Protein AF-A0A8H4IUJ4-F1 (afdb_monomer_lite)

Foldseek 3Di:
DACVVPDGPVVVVVVVVVVVVVVVVVVCVVVPDPALVVPPPPDDPVRSVVVVVVVVVVCVVQDPDPDDDDPDDPVVLLVVLVPDPLLVLLLLLLLLPLQLVLLCVQCQQVLQVLVVDDSVVSVVVVCVVVVVVVVVVVVVVVVCVVPPDSVVVSLVLLLQLFFHPSSNVSSSVVSVVSSVVSSVNSNPQQDNVPPPPSCRNVVVSVVSNVSSVVSVVVSVVVLVVLQVVLVVDDPVRLCVVDPPVRQVVCGSVRSPHRRDD

Secondary structure (DSSP, 8-state):
-TTGGG--HHHHHHHHHHHHHHHHHHHHHHH--S-GGG-TTTS-HHHHHHHHHHHHHHHHHH-SS--S--S---HHHHHHHHT-HHHHHHHHHHHHHHHHHHHHHHHHHHHHHHTT--HHHHHHHTHHHHHHHHHHHHHHHHHHHSS--HHHHHHHHHHHHS-SHHHHHHHHHHHHHHHHHHHHHHHTSS-GGGTTT-HHHHHHHHHHHHHHHHHHHHHHHHHHHHHHHHTTS-HHHHHHHS-HHHHHHHGGGSTT-----

InterPro domains:
  IPR036259 MFS transporter superfamily [G3DSA:1.20.1250.20] (3-229)
  IPR036259 MFS transporter superfamily [SSF103473] (7-235)

pLDDT: mean 74.59, std 12.08, range [35.5, 94.5]

Radius of gyration: 24.97 Å; chains: 1; bounding box: 58×44×62 Å

Organism: NCBI:txid55169

Structure (mmCIF, N/CA/C/O backbone):
data_AF-A0A8H4IUJ4-F1
#
_entry.id   AF-A0A8H4IUJ4-F1
#
loop_
_atom_site.group_PDB
_atom_site.id
_atom_site.type_symbol
_atom_site.label_atom_id
_atom_site.label_alt_id
_atom_site.label_comp_id
_atom_site.label_asym_id
_atom_site.label_entity_id
_atom_site.label_seq_id
_atom_site.pdbx_PDB_ins_code
_atom_site.Cartn_x
_atom_site.Cartn_y
_atom_site.Cartn_z
_atom_site.occupancy
_atom_site.B_iso_or_equiv
_atom_site.auth_seq_id
_atom_site.auth_comp_id
_atom_site.auth_asym_id
_atom_site.auth_atom_id
_atom_site.pdbx_PDB_model_num
ATOM 1 N N . MET A 1 1 ? -29.865 -18.228 17.160 1.00 59.12 1 MET A N 1
ATOM 2 C CA . MET A 1 1 ? -30.118 -19.683 17.074 1.00 59.12 1 MET A CA 1
ATOM 3 C C . MET A 1 1 ? -29.551 -20.366 18.315 1.00 59.12 1 MET A C 1
ATOM 5 O O . MET A 1 1 ? -28.787 -21.312 18.199 1.00 59.12 1 MET A O 1
ATOM 9 N N . ASP A 1 2 ? -29.873 -19.855 19.504 1.00 52.25 2 ASP A N 1
ATOM 10 C CA . ASP A 1 2 ? -29.294 -20.387 20.740 1.00 52.25 2 ASP A CA 1
ATOM 11 C C . ASP A 1 2 ? -30.112 -21.598 21.209 1.00 52.25 2 ASP A C 1
ATOM 13 O O . ASP A 1 2 ? -31.342 -21.528 21.227 1.00 52.25 2 ASP A O 1
ATOM 17 N N . GLY A 1 3 ? -29.455 -22.730 21.477 1.00 72.88 3 GLY A N 1
ATOM 18 C CA . GLY A 1 3 ? -30.105 -23.988 21.872 1.00 72.88 3 GLY A CA 1
ATOM 19 C C . GLY A 1 3 ? -30.653 -24.850 20.723 1.00 72.88 3 GLY A C 1
ATOM 20 O O . GLY A 1 3 ? -31.090 -25.978 20.956 1.00 72.88 3 GLY A O 1
ATOM 21 N N . ILE A 1 4 ? -30.593 -24.386 19.471 1.00 74.25 4 ILE A N 1
ATOM 22 C CA . ILE A 1 4 ? -30.977 -25.203 18.309 1.00 74.25 4 ILE A CA 1
ATOM 23 C C . ILE A 1 4 ? -29.891 -26.266 18.078 1.00 74.25 4 ILE A C 1
ATOM 25 O O . ILE A 1 4 ? -28.720 -25.937 17.897 1.00 74.25 4 ILE A O 1
ATOM 29 N N . GLY A 1 5 ? -30.272 -27.548 18.106 1.00 75.38 5 GLY A N 1
ATOM 30 C CA . GLY A 1 5 ? -29.346 -28.675 17.922 1.00 75.38 5 GLY A CA 1
ATOM 31 C C . GLY A 1 5 ? -28.385 -28.924 19.093 1.00 75.38 5 GLY A C 1
ATOM 32 O O . GLY A 1 5 ? -27.371 -29.589 18.904 1.00 75.38 5 GLY A O 1
ATOM 33 N N . GLY A 1 6 ? -28.667 -28.377 20.284 1.00 83.44 6 GLY A N 1
ATOM 34 C CA . GLY A 1 6 ? -27.794 -28.507 21.460 1.00 83.44 6 GLY A CA 1
ATOM 35 C C . GLY A 1 6 ? -26.502 -27.684 21.378 1.00 83.44 6 GLY A C 1
ATOM 36 O O . GLY A 1 6 ? -25.577 -27.911 22.153 1.00 83.44 6 GLY A O 1
ATOM 37 N N . LEU A 1 7 ? -26.426 -26.743 20.432 1.00 81.62 7 LEU A N 1
ATOM 38 C CA . LEU A 1 7 ? -25.278 -25.866 20.233 1.00 81.62 7 LEU A CA 1
ATOM 39 C C . LEU A 1 7 ? -25.599 -24.441 20.688 1.00 81.62 7 LEU A C 1
ATOM 41 O O . LEU A 1 7 ? -26.702 -23.933 20.479 1.00 81.62 7 LEU A O 1
ATOM 45 N N . GLU A 1 8 ? -24.597 -23.795 21.275 1.00 84.12 8 GLU A N 1
ATOM 46 C CA . GLU A 1 8 ? -24.657 -22.382 21.641 1.00 84.12 8 GLU A CA 1
ATOM 47 C C . GLU A 1 8 ? -24.671 -21.491 20.390 1.00 84.12 8 GLU A C 1
ATOM 49 O O . GLU A 1 8 ? -24.033 -21.789 19.372 1.00 84.12 8 GLU A O 1
ATOM 54 N N . GLY A 1 9 ? -25.380 -20.365 20.466 1.00 78.31 9 GLY A N 1
ATOM 55 C CA . GLY A 1 9 ? -25.646 -19.475 19.335 1.00 78.31 9 GLY A CA 1
ATOM 56 C C . GLY A 1 9 ? -24.400 -18.937 18.622 1.00 78.31 9 GLY A C 1
ATOM 57 O O . GLY A 1 9 ? -24.461 -18.695 17.418 1.00 78.31 9 GLY A O 1
ATOM 58 N N . TRP A 1 10 ? -23.260 -18.806 19.311 1.00 80.88 10 TRP A N 1
ATOM 59 C CA . TRP A 1 10 ? -21.999 -18.362 18.700 1.00 80.88 10 TRP A CA 1
ATOM 60 C C . TRP A 1 10 ? -21.402 -19.400 17.739 1.00 80.88 10 TRP A C 1
ATOM 62 O O . TRP A 1 10 ? -20.775 -19.030 16.748 1.00 80.88 10 TRP A O 1
ATOM 72 N N . ARG A 1 11 ? -21.631 -20.700 17.975 1.00 83.88 11 ARG A N 1
ATOM 73 C CA . ARG A 1 11 ? -21.133 -21.779 17.102 1.00 83.88 11 ARG A CA 1
ATOM 74 C C . ARG A 1 11 ? -21.845 -21.778 15.756 1.00 83.88 11 ARG A C 1
ATOM 76 O O . ARG A 1 11 ? -21.225 -22.032 14.728 1.00 83.88 11 ARG A O 1
ATOM 83 N N . TRP A 1 12 ? -23.135 -21.450 15.761 1.00 83.94 12 TRP A N 1
ATOM 84 C CA . TRP A 1 12 ? -23.944 -21.357 14.548 1.00 83.94 12 TRP A CA 1
ATOM 85 C C . TRP A 1 12 ? -23.457 -20.274 13.582 1.00 83.94 12 TRP A C 1
ATOM 87 O O . TRP A 1 12 ? -23.569 -20.471 12.376 1.00 83.94 12 TRP A O 1
ATOM 97 N N . ILE A 1 13 ? -22.868 -19.183 14.086 1.00 84.12 13 ILE A N 1
ATOM 98 C CA . ILE A 1 13 ? -22.279 -18.127 13.247 1.00 84.12 13 ILE A CA 1
ATOM 99 C C . ILE A 1 13 ? -21.162 -18.722 12.378 1.00 84.12 13 ILE A C 1
ATOM 101 O O . ILE A 1 13 ? -21.228 -18.641 11.154 1.00 84.12 13 ILE A O 1
ATOM 105 N N . PHE A 1 14 ? -20.211 -19.426 12.999 1.00 85.69 14 PHE A N 1
ATOM 106 C CA . PHE A 1 14 ? -19.101 -20.067 12.289 1.00 85.69 14 PHE 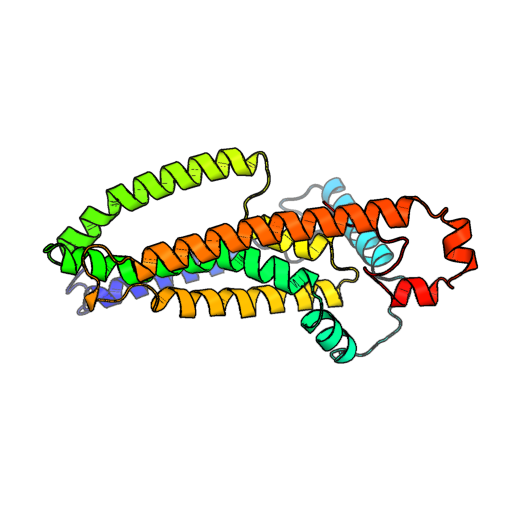A CA 1
ATOM 107 C C . PHE A 1 14 ? -19.549 -21.200 11.361 1.00 85.69 14 PHE A C 1
ATOM 109 O O . PHE A 1 14 ? -18.998 -21.359 10.274 1.00 85.69 14 PHE A O 1
ATOM 116 N N . ILE A 1 15 ? -20.545 -21.995 11.768 1.00 88.25 15 ILE A N 1
ATOM 117 C CA . ILE A 1 15 ? -21.055 -23.105 10.950 1.00 88.25 15 ILE A CA 1
ATOM 118 C C . ILE A 1 15 ? -21.714 -22.577 9.674 1.00 88.25 15 ILE A C 1
ATOM 120 O O . ILE A 1 15 ? -21.425 -23.075 8.588 1.00 88.25 15 ILE A O 1
ATOM 124 N N . ILE A 1 16 ? -22.580 -21.568 9.784 1.00 88.81 16 ILE A N 1
ATOM 125 C CA . ILE A 1 16 ? -23.284 -21.004 8.627 1.00 88.81 16 ILE A CA 1
ATOM 126 C C . ILE A 1 16 ? -22.290 -20.331 7.678 1.00 88.81 16 ILE A C 1
ATOM 128 O O . ILE A 1 16 ? -22.326 -20.589 6.475 1.00 88.81 16 ILE A O 1
ATOM 132 N N . GLU A 1 17 ? -21.370 -19.525 8.208 1.00 87.75 17 GLU A N 1
ATOM 133 C CA . GLU A 1 17 ? -20.326 -18.870 7.416 1.00 87.75 17 GLU A CA 1
ATOM 134 C C . GLU A 1 17 ? -19.416 -19.894 6.715 1.00 87.75 17 GLU A C 1
ATOM 136 O O . GLU A 1 17 ? -19.153 -19.790 5.513 1.00 87.75 17 GLU A O 1
ATOM 141 N N . GLY A 1 18 ? -19.018 -20.958 7.420 1.00 91.06 18 GLY A N 1
ATOM 142 C CA . GLY A 1 18 ? -18.250 -22.065 6.854 1.00 91.06 18 GLY A CA 1
ATOM 143 C C . GLY A 1 18 ? -18.989 -22.794 5.728 1.00 91.06 18 GLY A C 1
ATOM 144 O O . GLY A 1 18 ? -18.408 -23.027 4.669 1.00 91.06 18 GLY A O 1
ATOM 145 N N . ILE A 1 19 ? -20.280 -23.100 5.904 1.00 94.00 19 ILE A N 1
ATOM 146 C CA . ILE A 1 19 ? -21.107 -23.754 4.874 1.00 94.00 19 ILE A CA 1
ATOM 147 C C . ILE A 1 19 ? -21.199 -22.886 3.616 1.00 94.00 19 ILE A C 1
ATOM 149 O O . ILE A 1 19 ? -21.001 -23.394 2.513 1.00 94.00 19 ILE A O 1
ATOM 153 N N . VAL A 1 20 ? -21.445 -21.581 3.763 1.00 92.56 20 VAL A N 1
ATOM 154 C CA . VAL A 1 20 ? -21.472 -20.647 2.625 1.00 92.56 20 VAL A CA 1
ATOM 155 C C . VAL A 1 20 ? -20.129 -20.646 1.894 1.00 92.56 20 VAL A C 1
ATOM 157 O O . VAL A 1 20 ? -20.099 -20.710 0.666 1.00 92.56 20 VAL A O 1
ATOM 160 N N . THR A 1 21 ? -19.019 -20.660 2.632 1.00 91.38 21 THR A N 1
ATOM 161 C CA . THR A 1 21 ? -17.666 -20.676 2.056 1.00 91.38 21 THR A CA 1
ATOM 162 C C . THR A 1 21 ? -17.386 -21.968 1.281 1.00 91.38 21 THR A C 1
ATOM 164 O O . THR A 1 21 ? -16.860 -21.927 0.168 1.00 91.38 21 THR A O 1
ATOM 167 N N . VAL A 1 22 ? -17.786 -23.123 1.821 1.00 94.50 22 VAL A N 1
ATOM 168 C CA . VAL A 1 22 ? -17.653 -24.424 1.143 1.00 94.50 22 VAL A CA 1
ATOM 169 C C . VAL A 1 22 ? -18.523 -24.476 -0.110 1.00 94.50 22 VAL A C 1
ATOM 171 O O . VAL A 1 22 ? -18.042 -24.896 -1.160 1.00 94.50 22 VAL A O 1
ATOM 174 N N . MET A 1 23 ? -19.768 -23.999 -0.043 1.00 93.69 23 MET A N 1
ATOM 175 C CA . MET A 1 23 ? -20.637 -23.922 -1.221 1.00 93.69 23 MET A CA 1
ATOM 176 C C . MET A 1 23 ? -20.029 -23.031 -2.307 1.00 93.69 23 MET A C 1
ATOM 178 O O . MET A 1 23 ? -19.973 -23.443 -3.462 1.00 93.69 23 MET A O 1
ATOM 182 N N . MET A 1 24 ? -19.507 -21.857 -1.944 1.00 90.31 24 MET A N 1
ATOM 183 C CA . MET A 1 24 ? -18.814 -20.971 -2.884 1.00 90.31 24 MET A CA 1
ATOM 184 C C . MET A 1 24 ? -17.576 -21.631 -3.497 1.00 90.31 24 MET A C 1
ATOM 186 O O . MET A 1 24 ? -17.344 -21.477 -4.690 1.00 90.31 24 MET A O 1
ATOM 190 N N . SER A 1 25 ? -16.811 -22.409 -2.728 1.00 88.31 25 SER A N 1
ATOM 191 C CA . SER A 1 25 ? -15.669 -23.176 -3.246 1.00 88.31 25 SER A CA 1
ATOM 192 C C . SER A 1 25 ? -16.097 -24.212 -4.292 1.00 88.31 25 SER A C 1
ATOM 194 O O . SER A 1 25 ? -15.509 -24.288 -5.371 1.00 88.31 25 SER A O 1
ATOM 196 N N . VAL A 1 26 ? -17.176 -24.955 -4.024 1.00 92.88 26 VAL A N 1
ATOM 197 C CA . VAL A 1 26 ? -17.744 -25.919 -4.979 1.00 92.88 26 VAL A CA 1
ATOM 198 C C . VAL A 1 26 ? -18.242 -25.211 -6.240 1.00 92.88 26 VAL A C 1
ATOM 200 O O . VAL A 1 26 ? -17.971 -25.667 -7.346 1.00 92.88 26 VAL A O 1
ATOM 203 N N . VAL A 1 27 ? -18.916 -24.066 -6.104 1.00 88.56 27 VAL A N 1
ATOM 204 C CA . VAL A 1 27 ? -19.345 -23.250 -7.251 1.00 88.56 27 VAL A CA 1
ATOM 205 C C . VAL A 1 27 ? -18.135 -22.762 -8.051 1.00 88.56 27 VAL A C 1
ATOM 207 O O . VAL A 1 27 ? -18.125 -22.901 -9.271 1.00 88.56 27 VAL A O 1
ATOM 210 N N . CYS A 1 28 ? -17.088 -22.264 -7.390 1.00 85.25 28 CYS A N 1
ATOM 211 C CA . CYS A 1 28 ? -15.845 -21.857 -8.043 1.00 85.25 28 CYS A CA 1
ATOM 212 C C . CYS A 1 28 ? -15.192 -23.014 -8.803 1.00 85.25 28 CYS A C 1
ATOM 214 O O . CYS A 1 28 ? -14.735 -22.793 -9.915 1.00 85.25 28 CYS A O 1
ATOM 216 N N . PHE A 1 29 ? -15.204 -24.239 -8.275 1.00 83.25 29 PHE A N 1
ATOM 217 C CA . PHE A 1 29 ? -14.696 -25.409 -8.999 1.00 83.25 29 PHE A CA 1
ATOM 218 C C . PHE A 1 29 ? -15.427 -25.642 -10.333 1.00 83.25 29 PHE A C 1
ATOM 220 O O . PHE A 1 29 ? -14.806 -26.047 -11.309 1.00 83.25 29 PHE A O 1
ATOM 227 N N . PHE A 1 30 ? -16.728 -25.343 -10.409 1.00 81.75 30 PHE A N 1
ATOM 228 C CA . PHE A 1 30 ? -17.492 -25.458 -11.657 1.00 81.75 30 PHE A CA 1
ATOM 229 C C . PHE A 1 30 ? -17.429 -24.210 -12.550 1.00 81.75 30 PHE A C 1
ATOM 231 O O . PHE A 1 30 ? -17.615 -24.322 -13.762 1.00 81.75 30 PHE A O 1
ATOM 238 N N . CYS A 1 31 ? -17.209 -23.025 -11.978 1.00 80.00 31 CYS A N 1
ATOM 239 C CA . CYS A 1 31 ? -17.170 -21.760 -12.715 1.00 80.00 31 CYS A CA 1
ATOM 240 C C . CYS A 1 31 ? -15.771 -21.382 -13.221 1.00 80.00 31 CYS A C 1
ATOM 242 O O . CYS A 1 31 ? -15.668 -20.619 -14.182 1.00 80.00 31 CYS A O 1
ATOM 244 N N . LEU A 1 32 ? -14.702 -21.858 -12.580 1.00 76.31 32 LEU A N 1
ATOM 245 C CA . LEU A 1 32 ? -13.332 -21.472 -12.902 1.00 76.31 32 LEU A CA 1
ATOM 246 C C . LEU A 1 32 ? -12.787 -22.379 -14.010 1.00 76.31 32 LEU A C 1
ATOM 248 O O . LEU A 1 32 ? -12.685 -23.590 -13.853 1.00 76.31 32 LEU A O 1
ATOM 252 N N . ILE A 1 33 ? -12.478 -21.780 -15.158 1.00 67.62 33 ILE A N 1
ATOM 253 C CA . ILE A 1 33 ? -11.992 -22.488 -16.344 1.00 67.62 33 ILE A CA 1
ATOM 254 C C . ILE A 1 33 ? -10.461 -22.489 -16.318 1.00 67.62 33 ILE A C 1
ATOM 256 O O . ILE A 1 33 ? -9.845 -21.425 -16.275 1.00 67.62 33 ILE A O 1
ATOM 260 N N . ASP A 1 34 ? -9.848 -23.672 -16.384 1.00 67.38 34 ASP A N 1
ATOM 261 C CA . ASP A 1 34 ? -8.391 -23.839 -16.256 1.00 67.38 34 ASP A CA 1
ATOM 262 C C . ASP A 1 34 ? -7.587 -23.248 -17.428 1.00 67.38 34 ASP A C 1
ATOM 264 O O . ASP A 1 34 ? -6.427 -22.863 -17.272 1.00 67.38 34 ASP A O 1
ATOM 268 N N . SER A 1 35 ? -8.176 -23.174 -18.626 1.00 66.75 35 SER A N 1
ATOM 269 C CA . SER A 1 35 ? -7.501 -22.653 -19.817 1.00 66.75 35 SER A CA 1
ATOM 270 C C . SER A 1 35 ? -8.495 -22.082 -20.831 1.00 66.75 35 SER A C 1
ATOM 272 O O . SER A 1 35 ? -9.531 -22.709 -21.067 1.00 66.75 35 SER A O 1
ATOM 274 N N . PRO A 1 36 ? -8.184 -20.948 -21.494 1.00 64.44 36 PRO A N 1
ATOM 275 C CA . PRO A 1 36 ? -9.044 -20.378 -22.533 1.00 64.44 36 PRO A CA 1
ATOM 276 C C . PRO A 1 36 ? -9.337 -21.367 -23.674 1.00 64.44 36 PRO A C 1
ATOM 278 O O . PRO A 1 36 ? -10.430 -21.334 -24.226 1.00 64.44 36 PRO A O 1
ATOM 281 N N . ALA A 1 37 ? -8.426 -22.306 -23.957 1.00 64.31 37 ALA A N 1
ATOM 282 C CA . ALA A 1 37 ? -8.600 -23.343 -24.981 1.00 64.31 37 ALA A CA 1
ATOM 283 C C . ALA A 1 37 ? -9.660 -24.410 -24.632 1.00 64.31 37 ALA A C 1
ATOM 285 O O . ALA A 1 37 ? -10.144 -25.113 -25.514 1.00 64.31 37 ALA A O 1
ATOM 286 N N . LEU A 1 38 ? -10.018 -24.553 -23.351 1.00 65.88 38 LEU A N 1
ATOM 287 C CA . LEU A 1 38 ? -11.029 -25.509 -22.874 1.00 65.88 38 LEU A CA 1
ATOM 288 C C . LEU A 1 38 ? -12.416 -24.858 -22.717 1.00 65.88 38 LEU A C 1
ATOM 290 O O . LEU A 1 38 ? -13.380 -25.521 -22.333 1.00 65.88 38 LEU A O 1
ATOM 294 N N . SER A 1 39 ? -12.534 -23.561 -23.018 1.00 64.25 39 SER A N 1
ATOM 295 C CA . SER A 1 39 ? -13.724 -22.751 -22.759 1.00 64.25 39 SER A CA 1
ATOM 296 C C . SER A 1 39 ? -14.749 -22.784 -23.898 1.00 64.25 39 SER A C 1
ATOM 298 O O . SER A 1 39 ? -15.140 -21.749 -24.426 1.00 64.25 39 SER A O 1
ATOM 300 N N . PHE A 1 40 ? -15.255 -23.962 -24.261 1.00 60.47 40 PHE A N 1
ATOM 301 C CA . PHE A 1 40 ? -16.293 -24.073 -25.304 1.00 60.47 40 PHE A CA 1
ATOM 302 C C . PHE A 1 40 ? -17.691 -23.617 -24.848 1.00 60.47 40 PHE A C 1
ATOM 304 O O . PHE A 1 40 ? -18.612 -23.536 -25.654 1.00 60.47 40 PHE A O 1
ATOM 311 N N . ARG A 1 41 ? -17.882 -23.364 -23.544 1.00 64.69 41 ARG A N 1
ATOM 312 C CA . ARG A 1 41 ? -19.192 -23.037 -22.953 1.00 64.69 41 ARG A CA 1
ATOM 313 C C . ARG A 1 41 ? -19.447 -21.534 -22.812 1.00 64.69 41 ARG A C 1
ATOM 315 O O . ARG A 1 41 ? -20.595 -21.141 -22.634 1.00 64.69 41 ARG A O 1
ATOM 322 N N . TRP A 1 42 ? -18.391 -20.721 -22.822 1.00 67.06 42 TRP A N 1
ATOM 323 C CA . TRP A 1 42 ? -18.461 -19.307 -22.432 1.00 67.06 42 TRP A CA 1
ATOM 324 C C . TRP A 1 42 ? -17.722 -18.354 -23.370 1.00 67.06 42 TRP A C 1
ATOM 326 O O . TRP A 1 42 ? -18.025 -17.168 -23.338 1.00 67.06 42 TRP A O 1
ATOM 336 N N . LEU A 1 43 ? -16.768 -18.843 -24.171 1.00 75.50 43 LEU A N 1
ATOM 337 C CA . LEU A 1 43 ? -16.037 -18.018 -25.130 1.00 75.50 43 LEU A CA 1
ATOM 338 C C . LEU A 1 43 ? -16.285 -18.498 -26.555 1.00 75.50 43 LEU A C 1
ATOM 340 O O . LEU A 1 43 ? -16.317 -19.703 -26.813 1.00 75.50 43 LEU A O 1
ATOM 344 N N . ASP A 1 44 ? -16.419 -17.543 -27.468 1.00 80.69 44 ASP A N 1
ATOM 345 C CA . ASP A 1 44 ? -16.497 -17.828 -28.897 1.00 80.69 44 ASP A CA 1
ATOM 346 C C . ASP A 1 44 ? -15.103 -18.150 -29.469 1.00 80.69 44 ASP A C 1
ATOM 348 O O . ASP A 1 44 ? -14.069 -17.773 -28.904 1.00 80.69 44 ASP A O 1
ATOM 352 N N . ALA A 1 45 ? -15.046 -18.838 -30.610 1.00 80.19 45 ALA A N 1
ATOM 353 C CA . ALA A 1 45 ? -13.792 -19.278 -31.232 1.00 80.19 45 ALA A CA 1
ATOM 354 C C . ALA A 1 45 ? -12.817 -18.113 -31.508 1.00 80.19 45 ALA A C 1
ATOM 356 O O . ALA A 1 45 ? -11.601 -18.260 -31.340 1.00 80.19 45 ALA A O 1
ATOM 357 N N . ASP A 1 46 ? -13.341 -16.940 -31.869 1.00 79.31 46 ASP A N 1
ATOM 358 C CA . ASP A 1 46 ? -12.534 -15.739 -32.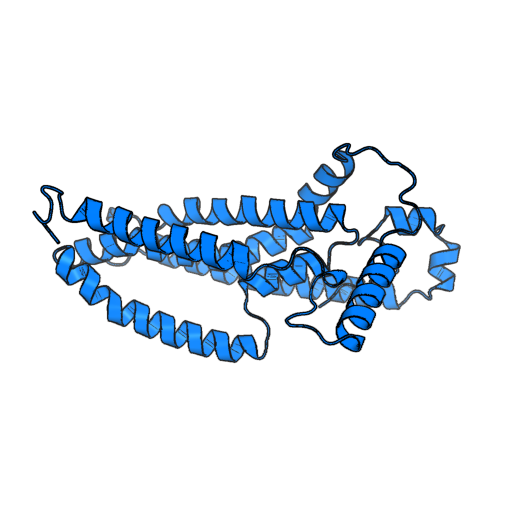105 1.00 79.31 46 ASP A CA 1
ATOM 359 C C . ASP A 1 46 ? -11.978 -15.133 -30.805 1.00 79.31 46 ASP A C 1
ATOM 361 O O . ASP A 1 46 ? -10.838 -14.657 -30.778 1.00 79.31 46 ASP A O 1
ATOM 365 N N . GLU A 1 47 ? -12.729 -15.200 -29.702 1.00 80.19 47 GLU A N 1
ATOM 366 C CA . GLU A 1 47 ? -12.275 -14.723 -28.393 1.00 80.19 47 GLU A CA 1
ATOM 367 C C . GLU A 1 47 ? -11.179 -15.628 -27.822 1.00 80.19 47 GLU A C 1
ATOM 369 O O . GLU A 1 47 ? -10.181 -15.132 -27.289 1.00 80.19 47 GLU A O 1
ATOM 374 N N . ILE A 1 48 ? -11.312 -16.949 -27.995 1.00 80.56 48 ILE A N 1
ATOM 375 C CA . ILE A 1 48 ? -10.281 -17.928 -27.619 1.00 80.56 48 ILE A CA 1
ATOM 376 C C . ILE A 1 48 ? -8.986 -17.627 -28.374 1.00 80.56 48 ILE A C 1
ATOM 378 O O . ILE A 1 48 ? -7.934 -17.456 -27.753 1.00 80.56 48 ILE A O 1
ATOM 382 N N . ARG A 1 49 ? -9.062 -17.461 -29.701 1.00 80.00 49 ARG A N 1
ATOM 383 C CA . ARG A 1 49 ? -7.902 -17.126 -30.536 1.00 80.00 49 ARG A CA 1
ATOM 384 C C . ARG A 1 49 ? -7.258 -15.806 -30.117 1.00 80.00 49 ARG A C 1
ATOM 386 O O . ARG A 1 49 ? -6.031 -15.709 -30.051 1.00 80.00 49 ARG A O 1
ATOM 393 N N . PHE A 1 50 ? -8.059 -14.786 -29.813 1.00 82.44 50 PHE A N 1
ATOM 394 C CA . PHE A 1 50 ? -7.551 -13.506 -29.323 1.00 82.44 50 PHE A CA 1
ATOM 395 C C . PHE A 1 50 ? -6.816 -13.652 -27.981 1.00 82.44 50 PHE A C 1
ATOM 397 O O . PHE A 1 50 ? -5.722 -13.103 -27.811 1.00 82.44 50 PHE A O 1
ATOM 404 N N . LEU A 1 51 ? -7.374 -14.406 -27.030 1.00 79.44 51 LEU A N 1
ATOM 405 C CA . LEU A 1 51 ? -6.746 -14.644 -25.730 1.00 79.44 51 LEU A CA 1
ATOM 406 C C . LEU A 1 51 ? -5.455 -15.455 -25.845 1.00 79.44 51 LEU A C 1
ATOM 408 O O . LEU A 1 51 ? -4.473 -15.104 -25.187 1.00 79.44 51 LEU A O 1
ATOM 412 N N . GLU A 1 52 ? -5.420 -16.477 -26.697 1.00 82.06 52 GLU A N 1
ATOM 413 C CA . GLU A 1 52 ? -4.212 -17.258 -26.974 1.00 82.06 52 GLU A CA 1
ATOM 414 C C . GLU A 1 52 ? -3.115 -16.394 -27.594 1.00 82.06 52 GLU A C 1
ATOM 416 O O . GLU A 1 52 ? -1.978 -16.401 -27.119 1.00 82.06 52 GLU A O 1
ATOM 421 N N . LEU A 1 53 ? -3.452 -15.570 -28.591 1.00 80.88 53 LEU A N 1
ATOM 422 C CA . LEU A 1 53 ? -2.508 -14.632 -29.199 1.00 80.88 53 LEU A CA 1
ATOM 423 C C . LEU A 1 53 ? -1.997 -13.609 -28.184 1.00 80.88 53 LEU A C 1
ATOM 425 O O . LEU A 1 53 ? -0.805 -13.304 -28.160 1.00 80.88 53 LEU A O 1
ATOM 429 N N . ARG A 1 54 ? -2.860 -13.108 -27.296 1.00 77.50 54 ARG A N 1
ATOM 430 C CA . ARG A 1 54 ? -2.461 -12.184 -26.227 1.00 77.50 54 ARG A CA 1
ATOM 431 C C . ARG A 1 54 ? -1.560 -12.858 -25.192 1.00 77.50 54 ARG A C 1
ATOM 433 O O . ARG A 1 54 ? -0.601 -12.237 -24.732 1.00 77.50 54 ARG A O 1
ATOM 440 N N . GLN A 1 55 ? -1.839 -14.108 -24.819 1.00 74.44 55 GLN A N 1
ATOM 441 C CA . GLN A 1 55 ? -0.975 -14.900 -23.940 1.00 74.44 55 GLN A CA 1
AT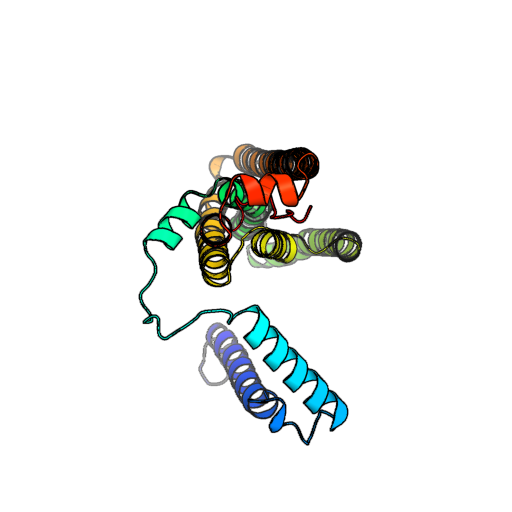OM 442 C C . GLN A 1 55 ? 0.379 -15.181 -24.602 1.00 74.44 55 GLN A C 1
ATOM 444 O O . GLN A 1 55 ? 1.413 -15.020 -23.953 1.00 74.44 55 GLN A O 1
ATOM 449 N N . TYR A 1 56 ? 0.389 -15.527 -25.890 1.00 73.88 56 TYR A N 1
ATOM 450 C CA . TYR A 1 56 ? 1.600 -15.749 -26.676 1.00 73.88 56 TYR A CA 1
ATOM 451 C C . TYR A 1 56 ? 2.435 -14.470 -26.811 1.00 73.88 56 TYR A C 1
ATOM 453 O O . TYR A 1 56 ? 3.631 -14.488 -26.531 1.00 73.88 56 TYR A O 1
ATOM 461 N N . ALA A 1 57 ? 1.808 -13.336 -27.131 1.00 71.44 57 ALA A N 1
ATOM 462 C CA . ALA A 1 57 ? 2.465 -12.033 -27.205 1.00 71.44 57 ALA A CA 1
ATOM 463 C C . ALA A 1 57 ? 3.046 -11.598 -25.849 1.00 71.44 57 ALA A C 1
ATOM 465 O O . ALA A 1 57 ? 4.175 -11.117 -25.795 1.00 71.44 57 ALA A O 1
ATOM 466 N N . ARG A 1 58 ? 2.329 -11.823 -24.736 1.00 63.25 58 ARG A N 1
ATOM 467 C CA . ARG A 1 58 ? 2.858 -11.577 -23.380 1.00 63.25 58 ARG A CA 1
ATOM 468 C C . ARG A 1 58 ? 4.036 -12.486 -23.041 1.00 63.25 58 ARG A C 1
ATOM 470 O O . ARG A 1 58 ? 4.988 -12.016 -22.423 1.00 63.25 58 ARG A O 1
ATOM 477 N N . ARG A 1 59 ? 3.991 -13.763 -23.439 1.00 61.66 59 ARG A N 1
ATOM 478 C CA . ARG A 1 59 ? 5.125 -14.686 -23.284 1.00 61.66 59 ARG A CA 1
ATOM 479 C C . ARG A 1 59 ? 6.320 -14.213 -24.106 1.00 61.66 59 ARG A C 1
ATOM 481 O O . ARG A 1 59 ? 7.398 -14.131 -23.549 1.00 61.66 59 ARG A O 1
ATOM 488 N N . MET A 1 60 ? 6.125 -13.811 -25.361 1.00 57.16 60 MET A N 1
ATOM 489 C CA . MET A 1 60 ? 7.168 -13.244 -26.230 1.00 57.16 60 MET A CA 1
ATOM 490 C C . MET A 1 60 ? 7.787 -11.958 -25.654 1.00 57.16 60 MET A C 1
ATOM 492 O O . MET A 1 60 ? 9.007 -11.853 -25.573 1.00 57.16 60 MET A O 1
ATOM 496 N N . GLN A 1 61 ? 6.972 -11.010 -25.173 1.00 50.53 61 GLN A N 1
ATOM 497 C CA . GLN A 1 61 ? 7.457 -9.777 -24.530 1.00 50.53 61 GLN A CA 1
ATOM 498 C C . GLN A 1 61 ? 8.189 -10.029 -23.202 1.00 50.53 61 GLN A C 1
ATOM 500 O O . GLN A 1 61 ? 9.088 -9.271 -22.851 1.00 50.53 61 GLN A O 1
ATOM 505 N N . GLY A 1 62 ? 7.811 -11.069 -22.454 1.00 46.56 62 GLY A N 1
ATOM 506 C CA . GLY A 1 62 ? 8.475 -11.469 -21.209 1.00 46.56 62 GLY A CA 1
ATOM 507 C C . GLY A 1 62 ? 9.629 -12.462 -21.386 1.00 46.56 62 GLY A C 1
ATOM 508 O O . GLY A 1 62 ? 10.291 -12.784 -20.403 1.00 46.56 62 GLY A O 1
ATOM 509 N N . SER A 1 63 ? 9.860 -12.962 -22.604 1.00 40.38 63 SER A N 1
ATOM 510 C CA . SER A 1 63 ? 10.766 -14.079 -22.898 1.00 40.38 63 SER A CA 1
ATOM 511 C C . SER A 1 63 ? 11.682 -13.786 -24.088 1.00 40.38 63 SER A C 1
ATOM 513 O O . SER A 1 63 ? 11.951 -14.666 -24.905 1.00 40.38 63 SER A O 1
ATOM 515 N N . HIS A 1 64 ? 12.247 -12.585 -24.169 1.00 41.97 64 HIS A N 1
ATOM 516 C CA . HIS A 1 64 ? 13.568 -12.473 -24.779 1.00 41.97 64 HIS A CA 1
ATOM 517 C C . HIS A 1 64 ? 14.603 -12.822 -23.694 1.00 41.97 64 HIS A C 1
ATOM 519 O O . HIS A 1 64 ? 14.875 -12.026 -22.809 1.00 41.97 64 HIS A O 1
ATOM 525 N N . LYS A 1 65 ? 15.141 -14.052 -23.766 1.00 41.16 65 LYS A N 1
ATOM 526 C CA . LYS A 1 65 ? 16.239 -14.627 -22.949 1.00 41.16 65 LYS A CA 1
ATOM 527 C C . LYS A 1 65 ? 15.940 -15.113 -21.514 1.00 41.16 65 LYS A C 1
ATOM 529 O O . LYS A 1 65 ? 16.777 -14.956 -20.629 1.00 41.16 65 LYS A O 1
ATOM 534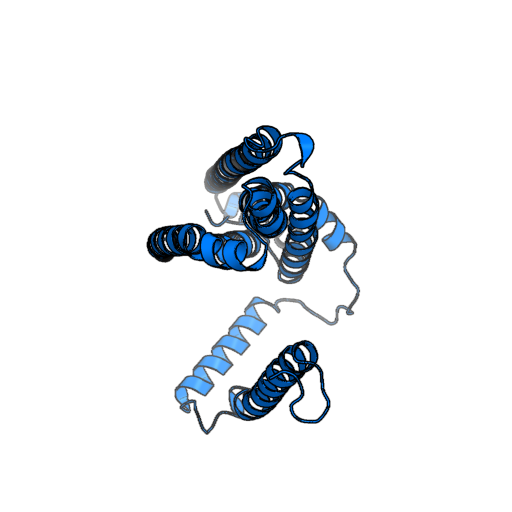 N N . SER A 1 66 ? 14.857 -15.856 -21.274 1.00 38.81 66 SER A N 1
ATOM 535 C CA . SER A 1 66 ? 14.849 -16.817 -20.150 1.00 38.81 66 SER A CA 1
ATOM 536 C C . SER A 1 66 ? 15.254 -18.215 -20.626 1.00 38.81 66 SER A C 1
ATOM 538 O O . SER A 1 66 ? 14.475 -19.163 -20.563 1.00 38.81 66 SER A O 1
ATOM 540 N N . THR A 1 67 ? 16.482 -18.339 -21.130 1.00 35.50 67 THR A N 1
ATOM 541 C CA . THR A 1 67 ? 17.160 -19.636 -21.228 1.00 35.50 67 THR A CA 1
ATOM 542 C C . THR A 1 67 ? 17.311 -20.170 -19.807 1.00 35.50 67 THR A C 1
ATOM 544 O O . THR A 1 67 ? 17.961 -19.516 -18.996 1.00 35.50 67 THR A O 1
ATOM 547 N N . GLU A 1 68 ? 16.654 -21.289 -19.494 1.00 39.62 68 GLU A N 1
ATOM 548 C CA . GLU A 1 68 ? 16.916 -22.177 -18.347 1.00 39.62 68 GLU A CA 1
ATOM 549 C C . GLU A 1 68 ? 17.641 -21.556 -17.130 1.00 39.62 68 GLU A C 1
ATOM 551 O O . GLU A 1 68 ? 18.722 -21.994 -16.730 1.00 39.62 68 GLU A O 1
ATOM 556 N N . ARG A 1 69 ? 17.070 -20.534 -16.485 1.00 41.72 69 ARG A N 1
ATOM 557 C CA . ARG A 1 69 ? 17.590 -20.065 -15.193 1.00 41.72 69 ARG A CA 1
ATOM 558 C C . ARG A 1 69 ? 16.707 -20.620 -14.091 1.00 41.72 69 ARG A C 1
ATOM 560 O O . ARG A 1 69 ? 15.556 -20.225 -13.950 1.00 41.72 69 ARG A O 1
ATOM 567 N N . LYS A 1 70 ? 17.287 -21.580 -13.361 1.00 40.25 70 LYS A N 1
ATOM 568 C CA . LYS A 1 70 ? 16.806 -22.207 -12.122 1.00 40.25 70 LYS A CA 1
ATOM 569 C C . LYS A 1 70 ? 15.919 -21.262 -11.298 1.00 40.25 70 LYS A C 1
ATOM 571 O O . LYS A 1 70 ? 16.237 -20.081 -11.176 1.00 40.25 70 LYS A O 1
ATOM 576 N N . ASN A 1 71 ? 14.889 -21.824 -10.658 1.00 49.56 71 ASN A N 1
ATOM 577 C CA . ASN A 1 71 ? 14.058 -21.229 -9.595 1.00 49.56 71 ASN A CA 1
ATOM 578 C C . ASN A 1 71 ? 14.877 -20.816 -8.346 1.00 49.56 71 ASN A C 1
ATOM 580 O O . ASN A 1 71 ? 14.560 -21.185 -7.220 1.00 49.56 71 ASN A O 1
ATOM 584 N N . THR A 1 72 ? 15.977 -20.093 -8.512 1.00 56.19 72 THR A N 1
ATOM 585 C CA . THR A 1 72 ? 16.752 -19.530 -7.415 1.00 56.19 72 THR A CA 1
ATOM 586 C C . THR A 1 72 ? 16.226 -18.135 -7.146 1.00 56.19 72 THR A C 1
ATOM 588 O O . THR A 1 72 ? 16.264 -17.275 -8.029 1.00 56.19 72 THR A O 1
ATOM 591 N N . ILE A 1 73 ? 15.748 -17.920 -5.921 1.00 62.62 73 ILE A N 1
ATOM 592 C CA . ILE A 1 73 ? 15.464 -16.591 -5.387 1.00 62.62 73 ILE A CA 1
ATOM 593 C C . ILE A 1 73 ? 16.716 -15.734 -5.603 1.00 62.62 73 ILE A C 1
ATOM 595 O O . ILE A 1 73 ? 17.784 -16.006 -5.055 1.00 62.62 73 ILE A O 1
ATOM 599 N N . ARG A 1 74 ? 16.583 -14.725 -6.463 1.00 70.75 74 ARG A N 1
ATOM 600 C CA . ARG A 1 74 ? 17.609 -13.724 -6.748 1.00 70.75 74 ARG A CA 1
ATOM 601 C C . ARG A 1 74 ? 17.725 -12.803 -5.530 1.00 70.75 74 ARG A C 1
ATOM 603 O O . ARG A 1 74 ? 17.015 -11.802 -5.435 1.00 70.75 74 ARG A O 1
ATOM 610 N N . TRP A 1 75 ? 18.557 -13.182 -4.558 1.00 75.94 75 TRP A N 1
ATOM 611 C CA . TRP A 1 75 ? 18.800 -12.406 -3.330 1.00 75.94 75 TRP A CA 1
ATOM 612 C C . TRP A 1 75 ? 19.294 -10.981 -3.616 1.00 75.94 75 TRP A C 1
ATOM 614 O O . TRP A 1 75 ? 18.981 -10.054 -2.874 1.00 75.94 75 TRP A O 1
ATOM 624 N N . ASP A 1 76 ? 19.981 -10.790 -4.741 1.00 80.00 76 ASP A N 1
ATOM 625 C CA . ASP A 1 76 ? 20.336 -9.488 -5.303 1.00 80.00 76 ASP A CA 1
ATOM 626 C C . ASP A 1 76 ? 19.096 -8.621 -5.568 1.00 80.00 76 ASP A C 1
ATOM 628 O O . ASP A 1 76 ? 19.031 -7.468 -5.143 1.00 80.00 76 ASP A O 1
ATOM 632 N N . VAL A 1 77 ? 18.073 -9.188 -6.214 1.00 78.44 77 VAL A N 1
ATOM 633 C CA . VAL A 1 77 ? 16.832 -8.472 -6.537 1.00 78.44 77 VAL A CA 1
ATOM 634 C C . VAL A 1 77 ? 16.040 -8.168 -5.270 1.00 78.44 77 VAL A C 1
ATOM 636 O O . VAL A 1 77 ? 15.498 -7.071 -5.156 1.00 78.44 77 VAL A O 1
ATOM 639 N N . LEU A 1 78 ? 16.009 -9.092 -4.301 1.00 82.94 78 LEU A N 1
ATOM 640 C CA . LEU A 1 78 ? 15.376 -8.851 -2.999 1.00 82.94 78 LEU A CA 1
ATOM 641 C C . LEU A 1 78 ? 15.954 -7.601 -2.327 1.00 82.94 78 LEU A C 1
ATOM 643 O O . LEU A 1 78 ? 15.201 -6.711 -1.937 1.00 82.94 78 LEU A O 1
ATOM 647 N N . TRP A 1 79 ? 17.282 -7.495 -2.255 1.00 83.25 79 TRP A N 1
ATOM 648 C CA . TRP A 1 79 ? 17.939 -6.370 -1.586 1.00 83.25 79 TRP A CA 1
ATOM 649 C C . TRP A 1 79 ? 17.749 -5.041 -2.320 1.00 83.25 79 TRP A C 1
ATOM 651 O O . TRP A 1 79 ? 17.535 -4.001 -1.693 1.00 83.25 79 TRP A O 1
ATOM 661 N N . VAL A 1 80 ? 17.742 -5.076 -3.656 1.00 82.38 80 VAL A N 1
ATOM 662 C CA . VAL A 1 80 ? 17.430 -3.906 -4.488 1.00 82.38 80 VAL A CA 1
ATOM 663 C C . VAL A 1 80 ? 16.001 -3.418 -4.253 1.00 82.38 80 VAL A C 1
ATOM 665 O O . VAL A 1 80 ? 15.792 -2.212 -4.162 1.00 82.38 80 VAL A O 1
ATOM 668 N N . VAL A 1 81 ? 15.027 -4.327 -4.145 1.00 83.50 81 VAL A N 1
ATOM 669 C CA . VAL A 1 81 ? 13.623 -3.980 -3.870 1.00 83.50 81 VAL A CA 1
ATOM 670 C C . VAL A 1 81 ? 13.471 -3.415 -2.464 1.00 83.50 81 VAL A C 1
ATOM 672 O O . VAL A 1 81 ? 12.861 -2.364 -2.291 1.00 83.50 81 VAL A O 1
ATOM 675 N N . MET A 1 82 ? 14.059 -4.073 -1.466 1.00 82.88 82 MET A N 1
ATOM 676 C CA . MET A 1 82 ? 13.976 -3.631 -0.075 1.00 82.88 82 MET A CA 1
ATOM 677 C C . MET A 1 82 ? 14.648 -2.276 0.157 1.00 82.88 82 MET A C 1
ATOM 679 O O . MET A 1 82 ? 14.253 -1.568 1.071 1.00 82.88 82 MET A O 1
ATOM 683 N N . THR A 1 83 ? 15.625 -1.883 -0.660 1.00 84.75 83 THR A N 1
ATOM 684 C CA . THR A 1 83 ? 16.329 -0.592 -0.533 1.00 84.75 83 THR A CA 1
ATOM 685 C C . THR A 1 83 ? 15.781 0.473 -1.498 1.00 84.75 83 THR A C 1
ATOM 687 O O . THR A 1 83 ? 16.334 1.566 -1.616 1.00 84.75 83 THR A O 1
ATOM 690 N N . ASP A 1 84 ? 14.696 0.191 -2.224 1.00 85.94 84 ASP A N 1
ATOM 691 C CA . ASP A 1 84 ? 14.141 1.136 -3.192 1.00 85.94 84 ASP A CA 1
ATOM 692 C C . ASP A 1 84 ? 13.349 2.249 -2.490 1.00 85.94 84 ASP A C 1
ATOM 694 O O . ASP A 1 84 ? 12.267 2.024 -1.946 1.00 85.94 84 ASP A O 1
ATOM 698 N N . TRP A 1 85 ? 13.872 3.476 -2.538 1.00 86.12 85 TRP A N 1
ATOM 699 C CA . TRP A 1 85 ? 13.257 4.657 -1.921 1.00 86.12 85 TRP A CA 1
ATOM 700 C C . TRP A 1 85 ? 11.810 4.906 -2.384 1.00 86.12 85 TRP A C 1
ATOM 702 O O . TRP A 1 85 ? 10.992 5.378 -1.594 1.00 86.12 85 TRP A O 1
ATOM 712 N N . LYS A 1 86 ? 11.464 4.541 -3.631 1.00 86.38 86 LYS A N 1
ATOM 713 C CA . LYS A 1 86 ? 10.099 4.688 -4.169 1.00 86.38 86 LYS A CA 1
ATOM 714 C C . LYS A 1 86 ? 9.104 3.845 -3.379 1.00 86.38 86 LYS A C 1
ATOM 716 O O . LYS A 1 86 ? 7.993 4.290 -3.103 1.00 86.38 86 LYS A O 1
ATOM 721 N N . ILE A 1 87 ? 9.519 2.639 -2.987 1.00 84.69 87 ILE A N 1
ATOM 722 C CA . ILE A 1 87 ? 8.669 1.703 -2.254 1.00 84.69 87 ILE A CA 1
ATOM 723 C C . ILE A 1 87 ? 8.412 2.226 -0.839 1.00 84.69 87 ILE A C 1
ATOM 725 O O . ILE A 1 87 ? 7.282 2.140 -0.374 1.00 84.69 87 ILE A O 1
ATOM 729 N N . TYR A 1 88 ? 9.395 2.851 -0.188 1.00 87.06 88 TYR A N 1
ATOM 730 C CA . TYR A 1 88 ? 9.196 3.475 1.127 1.00 87.06 88 TYR A CA 1
ATOM 731 C C . TYR A 1 88 ? 8.200 4.641 1.097 1.00 87.06 88 TYR A C 1
ATOM 733 O O . TYR A 1 88 ? 7.378 4.768 2.003 1.00 87.06 88 TYR A O 1
ATOM 741 N N . LEU A 1 89 ? 8.214 5.469 0.046 1.00 86.69 89 LEU A N 1
ATOM 742 C CA . LEU A 1 89 ? 7.190 6.509 -0.112 1.00 86.69 89 LEU A CA 1
ATOM 743 C C . LEU A 1 89 ? 5.805 5.899 -0.350 1.00 86.69 89 LEU A C 1
ATOM 745 O O . LEU A 1 89 ? 4.839 6.327 0.276 1.00 86.69 89 LEU A O 1
ATOM 749 N N . LEU A 1 90 ? 5.709 4.854 -1.177 1.00 85.50 90 LEU A N 1
ATOM 750 C CA . LEU A 1 90 ? 4.461 4.110 -1.385 1.00 85.50 90 LEU A CA 1
ATOM 751 C C . LEU A 1 90 ? 3.957 3.437 -0.098 1.00 85.50 90 LEU A C 1
ATOM 753 O O . LEU A 1 90 ? 2.748 3.391 0.125 1.00 85.50 90 LEU A O 1
ATOM 757 N N . MET A 1 91 ? 4.853 2.971 0.776 1.00 86.44 91 MET A N 1
ATOM 758 C CA . MET A 1 91 ? 4.498 2.463 2.106 1.00 86.44 91 MET A CA 1
ATOM 759 C C . MET A 1 91 ? 3.892 3.557 2.980 1.00 86.44 91 MET A C 1
ATOM 761 O O . MET A 1 91 ? 2.862 3.320 3.603 1.00 86.44 91 MET A O 1
ATOM 765 N N . LEU A 1 92 ? 4.477 4.758 3.003 1.00 85.62 92 LEU A N 1
ATOM 766 C CA . LEU A 1 92 ? 3.939 5.869 3.790 1.00 85.62 92 LEU A CA 1
ATOM 767 C C . LEU A 1 92 ? 2.561 6.310 3.276 1.00 85.62 92 LEU A C 1
ATOM 769 O O . LEU A 1 92 ? 1.651 6.560 4.067 1.00 85.62 92 LEU A O 1
ATOM 773 N N . ILE A 1 93 ? 2.380 6.327 1.951 1.00 85.75 93 ILE A N 1
ATOM 774 C CA . ILE A 1 93 ? 1.077 6.574 1.320 1.00 85.75 93 ILE A CA 1
ATOM 775 C C . ILE A 1 93 ? 0.078 5.486 1.737 1.00 85.75 93 ILE A C 1
ATOM 777 O O . ILE A 1 93 ? -1.047 5.803 2.117 1.00 85.75 93 ILE A O 1
ATOM 781 N N . ASN A 1 94 ? 0.478 4.211 1.747 1.00 84.25 94 ASN A N 1
ATOM 782 C CA . ASN A 1 94 ? -0.382 3.119 2.203 1.00 84.25 94 ASN A CA 1
ATOM 783 C C . ASN A 1 94 ? -0.764 3.251 3.692 1.00 84.25 94 ASN A C 1
ATOM 785 O O . ASN A 1 94 ? -1.937 3.118 4.044 1.00 84.25 94 ASN A O 1
ATOM 789 N N . TRP A 1 95 ? 0.196 3.583 4.557 1.00 86.00 95 TRP A N 1
ATOM 790 C CA . TRP A 1 95 ? -0.022 3.776 5.994 1.00 86.00 95 TRP A CA 1
ATOM 791 C C . TRP A 1 95 ? -0.935 4.955 6.318 1.00 86.00 95 TRP A C 1
ATOM 793 O O . TRP A 1 95 ? -1.706 4.866 7.271 1.00 86.00 95 TRP A O 1
ATOM 803 N N . SER A 1 96 ? -0.925 6.008 5.498 1.00 84.75 96 SER A N 1
ATOM 804 C CA . SER A 1 96 ? -1.844 7.142 5.650 1.00 84.75 96 SER A CA 1
ATOM 805 C C . SER A 1 96 ? -3.323 6.738 5.613 1.00 84.75 96 SER A C 1
ATOM 807 O O . SER A 1 96 ? -4.157 7.394 6.232 1.00 84.75 96 SER A O 1
ATOM 809 N N . ASN A 1 97 ? -3.644 5.629 4.937 1.00 78.12 97 ASN A N 1
ATOM 810 C CA . ASN A 1 97 ? -4.983 5.053 4.912 1.00 78.12 97 ASN A CA 1
ATOM 811 C C . ASN A 1 97 ? -5.140 3.897 5.909 1.00 78.12 97 ASN A C 1
ATOM 813 O O . ASN A 1 97 ? -6.126 3.858 6.644 1.00 78.12 97 ASN A O 1
ATOM 817 N N . ALA A 1 98 ? -4.178 2.972 5.953 1.00 81.31 98 ALA A N 1
ATOM 818 C CA . ALA A 1 98 ? -4.264 1.779 6.789 1.00 81.31 98 ALA A CA 1
ATOM 819 C C . ALA A 1 98 ? -4.310 2.120 8.287 1.00 81.31 98 ALA A C 1
ATOM 821 O O . ALA A 1 98 ? -5.184 1.617 8.990 1.00 81.31 98 ALA A O 1
ATOM 822 N N . VAL A 1 99 ? -3.423 2.999 8.772 1.00 83.19 99 VAL A N 1
ATOM 823 C CA . VAL A 1 99 ? -3.291 3.300 10.208 1.00 83.19 99 VAL A CA 1
ATOM 824 C C . VAL A 1 99 ? -4.585 3.904 10.775 1.00 83.19 99 VAL A C 1
ATOM 826 O O . VAL A 1 99 ? -5.118 3.315 11.716 1.00 83.19 99 VAL A O 1
ATOM 829 N N . PRO A 1 100 ? -5.173 4.983 10.207 1.00 79.81 100 PRO A N 1
ATOM 830 C CA . PRO A 1 100 ? -6.424 5.533 10.737 1.00 79.81 100 PRO A CA 1
ATOM 831 C C . PRO A 1 100 ? -7.611 4.570 10.597 1.00 79.81 100 PRO A C 1
ATOM 833 O O . PRO A 1 100 ? -8.471 4.514 11.474 1.00 79.81 100 PRO A O 1
ATOM 836 N N . ASN A 1 101 ? -7.661 3.789 9.510 1.00 79.88 101 ASN A N 1
ATOM 837 C CA . ASN A 1 101 ? -8.745 2.836 9.271 1.00 79.88 101 ASN A CA 1
ATOM 838 C C . ASN A 1 101 ? -8.746 1.706 10.310 1.00 79.88 101 ASN A C 1
ATOM 840 O O . ASN A 1 101 ? -9.789 1.404 10.891 1.00 79.88 101 ASN A O 1
ATOM 844 N N . TYR A 1 102 ? -7.580 1.107 10.569 1.00 80.75 102 TYR A N 1
ATOM 845 C CA . TYR A 1 102 ? -7.437 0.074 11.592 1.00 80.75 102 TYR A CA 1
ATOM 846 C C . TYR A 1 102 ? -7.635 0.641 12.993 1.00 80.75 102 TYR A C 1
ATOM 848 O O . TYR A 1 102 ? -8.330 0.022 13.793 1.00 80.75 102 TYR A O 1
ATOM 856 N N . ALA A 1 103 ? -7.101 1.831 13.270 1.00 79.25 103 ALA A N 1
ATOM 857 C CA . ALA A 1 103 ? -7.242 2.466 14.571 1.00 79.25 103 ALA A CA 1
ATOM 858 C C . ALA A 1 103 ? -8.695 2.677 14.959 1.00 79.25 103 ALA A C 1
ATOM 860 O O . ALA A 1 103 ? -9.103 2.210 16.015 1.00 79.25 103 ALA A O 1
ATOM 861 N N . LEU A 1 104 ? -9.490 3.285 14.074 1.00 74.62 104 LEU A N 1
ATOM 862 C CA . LEU A 1 104 ? -10.920 3.462 14.308 1.00 74.62 104 LEU A CA 1
ATOM 863 C C . LEU A 1 104 ? -11.627 2.114 14.466 1.00 74.62 104 LEU A C 1
ATOM 865 O O . LEU A 1 104 ? -12.396 1.938 15.401 1.00 74.62 104 LEU A O 1
ATOM 869 N N . LYS A 1 105 ? -11.348 1.127 13.609 1.00 74.81 105 LYS A N 1
ATOM 870 C CA . LYS A 1 105 ? -11.991 -0.193 13.717 1.00 74.81 105 LYS A CA 1
ATOM 871 C C . LYS A 1 105 ? -11.735 -0.875 15.062 1.00 74.81 105 LYS A C 1
ATOM 873 O O . LYS A 1 105 ? -12.670 -1.441 15.624 1.00 74.81 105 LYS A O 1
ATOM 878 N N . PHE A 1 106 ? -10.504 -0.822 15.567 1.00 75.38 106 PHE A N 1
ATOM 879 C CA . PHE A 1 106 ? -10.139 -1.462 16.831 1.00 75.38 106 PHE A CA 1
ATOM 880 C C . PHE A 1 106 ? -10.576 -0.655 18.059 1.00 75.38 106 PHE A C 1
ATOM 882 O O . PHE A 1 106 ? -11.006 -1.256 19.039 1.00 75.38 106 PHE A O 1
ATOM 889 N N . SER A 1 107 ? -10.522 0.679 18.010 1.00 70.19 107 SER A N 1
ATOM 890 C CA . SER A 1 107 ? -10.866 1.538 19.152 1.00 70.19 107 SER A CA 1
ATOM 891 C C . SER A 1 107 ? -12.355 1.873 19.254 1.00 70.19 107 SER A C 1
ATOM 893 O O . SER A 1 107 ? -12.810 2.297 20.314 1.00 70.19 107 SER A O 1
ATOM 895 N N . MET A 1 108 ? -13.152 1.650 18.203 1.00 70.75 108 MET A N 1
ATOM 896 C CA . MET A 1 108 ? -14.585 1.972 18.202 1.00 70.75 108 MET A CA 1
ATOM 897 C C . MET A 1 108 ? -15.368 1.333 19.361 1.00 70.75 108 MET A C 1
ATOM 899 O O . MET A 1 108 ? -16.034 2.085 20.070 1.00 70.75 108 MET A O 1
ATOM 903 N N . PRO A 1 109 ? -15.281 0.017 19.646 1.00 68.19 109 PRO A N 1
ATOM 904 C CA . PRO A 1 109 ? -15.993 -0.582 20.782 1.00 68.19 109 PRO A CA 1
ATOM 905 C C . PRO A 1 109 ? -15.681 0.103 22.121 1.00 68.19 109 PRO A C 1
ATOM 907 O O . PRO A 1 109 ? -16.573 0.341 22.936 1.00 68.19 109 PRO A O 1
ATOM 910 N N . GLN A 1 110 ? -14.414 0.464 22.314 1.00 67.38 110 GLN A N 1
ATOM 911 C CA . GLN A 1 110 ? -13.891 1.080 23.526 1.00 67.38 110 GLN A CA 1
ATOM 912 C C . GLN A 1 110 ? -14.324 2.546 23.667 1.00 67.38 110 GLN A C 1
ATOM 914 O O . GLN A 1 110 ? -14.783 2.953 24.734 1.00 67.38 110 GLN A O 1
ATOM 919 N N . ILE A 1 111 ? -14.265 3.327 22.581 1.00 68.44 111 ILE A N 1
ATOM 920 C CA . ILE A 1 111 ? -14.765 4.710 22.540 1.00 68.44 111 ILE A CA 1
ATOM 921 C C . ILE A 1 111 ? -16.234 4.745 22.972 1.00 68.44 111 ILE A C 1
ATOM 923 O O . ILE A 1 111 ? -16.626 5.589 23.773 1.00 68.44 111 ILE A O 1
ATOM 927 N N . ILE A 1 112 ? -17.049 3.802 22.495 1.00 65.75 112 ILE A N 1
ATOM 928 C CA . ILE A 1 112 ? -18.484 3.804 22.788 1.00 65.75 112 ILE A CA 1
ATOM 929 C C . ILE A 1 112 ? -18.777 3.336 24.218 1.00 65.75 112 ILE A C 1
ATOM 931 O O . ILE A 1 112 ? -19.681 3.878 24.858 1.00 65.75 112 ILE A O 1
ATOM 935 N N . HIS A 1 113 ? -18.000 2.380 24.738 1.00 63.94 113 HIS A N 1
ATOM 936 C CA . HIS A 1 113 ? -18.063 1.997 26.148 1.00 63.94 113 HIS A CA 1
ATOM 937 C C . HIS A 1 113 ? -17.767 3.201 27.058 1.00 63.94 113 HIS A C 1
ATOM 939 O O . HIS A 1 113 ? -18.525 3.485 27.985 1.00 63.94 113 HIS A O 1
ATOM 945 N N . A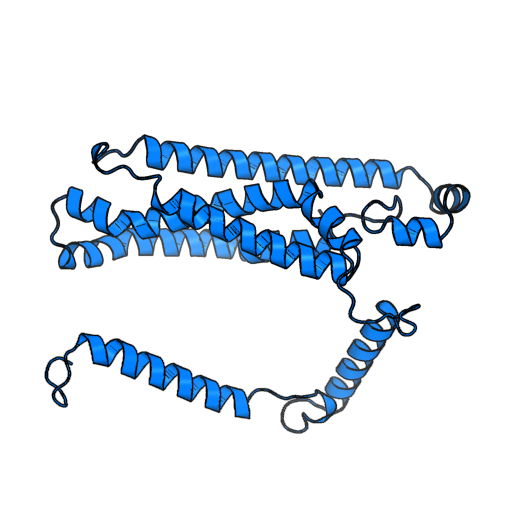SN A 1 114 ? -16.733 3.981 26.732 1.00 65.00 114 ASN A N 1
ATOM 946 C CA . ASN A 1 114 ? -16.358 5.185 27.480 1.00 65.00 114 ASN A CA 1
ATOM 947 C C . ASN A 1 114 ? -17.366 6.339 27.334 1.00 65.00 114 ASN A C 1
ATOM 949 O O . ASN A 1 114 ? -17.402 7.237 28.171 1.00 65.00 114 ASN A O 1
ATOM 953 N N . MET A 1 115 ? -18.225 6.304 26.312 1.00 62.12 115 MET A N 1
ATOM 954 C CA . MET A 1 115 ? -19.358 7.223 26.154 1.00 62.12 115 MET A CA 1
ATOM 955 C C . MET A 1 115 ? -20.606 6.805 26.958 1.00 62.12 115 MET A C 1
ATOM 957 O O . MET A 1 115 ? -21.626 7.487 26.880 1.00 62.12 115 MET A O 1
ATOM 961 N N . GLY A 1 116 ? -20.541 5.721 27.744 1.00 61.81 116 GLY A N 1
ATOM 962 C CA . GLY A 1 116 ? -21.594 5.311 28.681 1.00 61.81 116 GLY A CA 1
ATOM 963 C C . GLY A 1 116 ? -22.685 4.408 28.095 1.00 61.81 116 GLY A C 1
ATOM 964 O O . GLY A 1 116 ? -23.701 4.181 28.753 1.00 61.81 116 GLY A O 1
ATOM 965 N N . TYR A 1 117 ? -22.502 3.874 26.883 1.00 59.38 117 TYR A N 1
ATOM 966 C CA . TYR A 1 117 ? -23.468 2.976 26.246 1.00 59.38 117 TYR A CA 1
ATOM 967 C C . TYR A 1 117 ? -23.063 1.506 26.426 1.00 59.38 117 TYR A C 1
ATOM 969 O O . TYR A 1 117 ? -21.928 1.109 26.175 1.00 59.38 117 TYR A O 1
ATOM 977 N N . THR A 1 118 ? -24.016 0.667 26.834 1.00 54.66 118 THR A N 1
ATOM 978 C CA . THR A 1 118 ? -23.840 -0.786 26.970 1.00 54.66 118 THR A CA 1
ATOM 979 C C . THR A 1 118 ? -23.475 -1.404 25.612 1.00 54.66 118 THR A C 1
ATOM 981 O O . THR A 1 118 ? -24.078 -1.054 24.597 1.00 54.66 118 THR A O 1
ATOM 984 N N . SER A 1 119 ? -22.516 -2.342 25.585 1.00 54.62 119 SER A N 1
ATOM 985 C CA . SER A 1 119 ? -21.877 -2.908 24.372 1.00 54.62 119 SER A CA 1
ATOM 986 C C . SER A 1 119 ? -22.819 -3.340 23.228 1.00 54.62 119 SER A C 1
ATOM 988 O O . SER A 1 119 ? -22.402 -3.347 22.071 1.00 54.62 119 SER A O 1
ATOM 990 N N . ALA A 1 120 ? -24.084 -3.673 23.509 1.00 54.81 120 ALA A N 1
ATOM 991 C CA . ALA A 1 120 ? -25.076 -4.015 22.486 1.00 54.81 120 ALA A CA 1
ATOM 992 C C . ALA A 1 120 ? -25.696 -2.775 21.804 1.00 54.81 120 ALA A C 1
ATOM 994 O O . ALA A 1 120 ? -25.729 -2.689 20.577 1.00 54.81 120 ALA A O 1
ATOM 995 N N . THR A 1 121 ? -26.132 -1.778 22.580 1.00 55.56 121 THR A N 1
ATOM 996 C CA . THR A 1 121 ? -26.657 -0.498 22.063 1.00 55.56 121 THR A CA 1
ATOM 997 C C . THR A 1 121 ? -25.547 0.323 21.404 1.00 55.56 121 THR A C 1
ATOM 999 O O . THR A 1 121 ? -25.779 1.025 20.424 1.00 55.56 121 THR A O 1
ATOM 1002 N N . ALA A 1 122 ? -24.318 0.171 21.900 1.00 52.09 122 ALA A N 1
ATOM 1003 C CA . ALA A 1 122 ? -23.104 0.744 21.342 1.00 52.09 122 ALA A CA 1
ATOM 1004 C C . ALA A 1 122 ? -22.856 0.327 19.884 1.00 52.09 122 ALA A C 1
ATOM 1006 O O . ALA A 1 122 ? -22.657 1.183 19.027 1.00 52.09 122 ALA A O 1
ATOM 1007 N N . GLN A 1 123 ? -22.932 -0.976 19.583 1.00 52.28 123 GLN A N 1
ATOM 1008 C CA . GLN A 1 123 ? -22.778 -1.482 18.214 1.00 52.28 123 GLN A CA 1
ATOM 1009 C C . GLN A 1 123 ? -23.863 -0.925 17.281 1.00 52.28 123 GLN A C 1
ATOM 1011 O O . GLN A 1 123 ? -23.552 -0.504 16.169 1.00 52.28 123 GLN A O 1
ATOM 1016 N N . LEU A 1 124 ? -25.108 -0.808 17.756 1.00 60.25 124 LEU A N 1
ATOM 1017 C CA . LEU A 1 124 ? -26.194 -0.150 17.016 1.00 60.25 124 LEU A CA 1
ATOM 1018 C C . LEU A 1 124 ? -25.918 1.345 16.756 1.00 60.25 124 LEU A C 1
ATOM 1020 O O . LEU A 1 124 ? -26.203 1.845 15.671 1.00 60.25 124 LEU A O 1
ATOM 1024 N N . LEU A 1 125 ? -25.310 2.053 17.711 1.00 61.91 125 LEU A N 1
ATOM 1025 C CA . LEU A 1 125 ? -24.930 3.468 17.594 1.00 61.91 125 LEU A CA 1
ATOM 1026 C C . LEU A 1 125 ? -23.685 3.714 16.729 1.00 61.91 125 LEU A C 1
ATOM 1028 O O . LEU A 1 125 ? -23.435 4.856 16.348 1.00 61.91 125 LEU A O 1
ATOM 1032 N N . THR A 1 126 ? -22.928 2.675 16.362 1.00 60.09 126 THR A N 1
ATOM 1033 C CA . THR A 1 126 ? -21.871 2.801 15.340 1.00 60.09 126 THR A CA 1
ATOM 1034 C C . THR A 1 126 ? -22.401 2.822 13.919 1.00 60.09 126 THR A C 1
ATOM 1036 O O . THR A 1 126 ? -21.698 3.272 13.014 1.00 60.09 126 THR A O 1
ATOM 1039 N N . ILE A 1 127 ? -23.643 2.377 13.715 1.00 68.81 127 ILE A N 1
ATOM 1040 C CA . ILE A 1 127 ? -24.244 2.288 12.387 1.00 68.81 127 ILE A CA 1
ATOM 1041 C C . ILE A 1 127 ? -24.303 3.670 11.720 1.00 68.81 127 ILE A C 1
ATOM 1043 O O . ILE A 1 127 ? -23.875 3.750 10.575 1.00 68.81 127 ILE A O 1
ATOM 1047 N N . PRO A 1 128 ? -24.731 4.774 12.372 1.00 74.56 128 PRO A N 1
ATOM 1048 C CA . PRO A 1 128 ? -24.746 6.084 11.722 1.00 74.56 128 PRO A CA 1
ATOM 1049 C C . PRO A 1 128 ? -23.348 6.629 11.369 1.00 74.56 128 PRO A C 1
ATOM 1051 O O . PRO A 1 128 ? -23.172 7.024 10.218 1.00 74.56 128 PRO A O 1
ATOM 1054 N N . PRO A 1 129 ? -22.324 6.610 12.254 1.00 70.75 129 PRO A N 1
ATOM 1055 C CA . PRO A 1 129 ? -20.956 6.979 11.878 1.00 70.75 129 PRO A CA 1
ATOM 1056 C C . PRO A 1 129 ? -20.384 6.129 10.741 1.00 70.75 129 PRO A C 1
ATOM 1058 O O . PRO A 1 129 ? -19.785 6.677 9.818 1.00 70.75 129 PRO A O 1
ATOM 1061 N N . TYR A 1 130 ? -20.600 4.809 10.757 1.00 67.81 130 TYR A N 1
ATOM 1062 C CA . TYR A 1 130 ? -20.160 3.939 9.667 1.00 67.81 130 TYR A CA 1
ATOM 1063 C C . TYR A 1 130 ? -20.984 4.123 8.395 1.00 67.81 130 TYR A C 1
ATOM 1065 O O . TYR A 1 130 ? -20.424 3.987 7.319 1.00 67.81 130 TYR A O 1
ATOM 1073 N N . ALA A 1 131 ? -22.268 4.473 8.474 1.00 71.62 131 ALA A N 1
ATOM 1074 C CA . ALA A 1 131 ? -23.106 4.767 7.314 1.00 71.62 131 ALA A CA 1
ATOM 1075 C C . ALA A 1 131 ? -22.721 6.103 6.673 1.00 71.62 131 ALA A C 1
ATOM 1077 O O . ALA A 1 131 ? -22.598 6.178 5.456 1.00 71.62 131 ALA A O 1
ATOM 1078 N N . VAL A 1 132 ? -22.458 7.142 7.472 1.00 77.38 132 VAL A N 1
ATOM 1079 C CA . VAL A 1 132 ? -21.912 8.418 6.984 1.00 77.38 132 VAL A CA 1
ATOM 1080 C C . VAL A 1 132 ? -20.501 8.209 6.441 1.00 77.38 132 VAL A C 1
ATOM 1082 O O . VAL A 1 132 ? -20.191 8.703 5.363 1.00 77.38 132 VAL A O 1
ATOM 1085 N N . GLY A 1 133 ? -19.672 7.420 7.127 1.00 69.56 133 GLY A N 1
ATOM 1086 C CA . GLY A 1 133 ? -18.355 7.007 6.652 1.00 69.56 133 GLY A CA 1
ATOM 1087 C C . GLY A 1 133 ? -18.426 6.198 5.358 1.00 69.56 133 GLY A C 1
ATOM 1088 O O . GLY A 1 133 ? -17.613 6.422 4.474 1.00 69.56 133 GLY A O 1
ATOM 1089 N N . ALA A 1 134 ? -19.419 5.324 5.198 1.00 65.94 134 ALA A N 1
ATOM 1090 C CA . ALA A 1 134 ? -19.650 4.537 3.992 1.00 65.94 134 ALA A CA 1
ATOM 1091 C C . ALA A 1 134 ? -20.202 5.393 2.852 1.00 65.94 134 ALA A C 1
ATOM 1093 O O . ALA A 1 134 ? -19.787 5.205 1.720 1.00 65.94 134 ALA A O 1
ATOM 1094 N N . LEU A 1 135 ? -21.078 6.361 3.128 1.00 75.50 135 LEU A N 1
ATOM 1095 C CA . LEU A 1 135 ? -21.571 7.323 2.141 1.00 75.50 135 LEU A CA 1
ATOM 1096 C C . LEU A 1 135 ? -20.469 8.281 1.700 1.00 75.50 135 LEU A C 1
ATOM 1098 O O . LEU A 1 135 ? -20.341 8.544 0.511 1.00 75.50 135 LEU A O 1
ATOM 1102 N N . ALA A 1 136 ? -19.649 8.767 2.6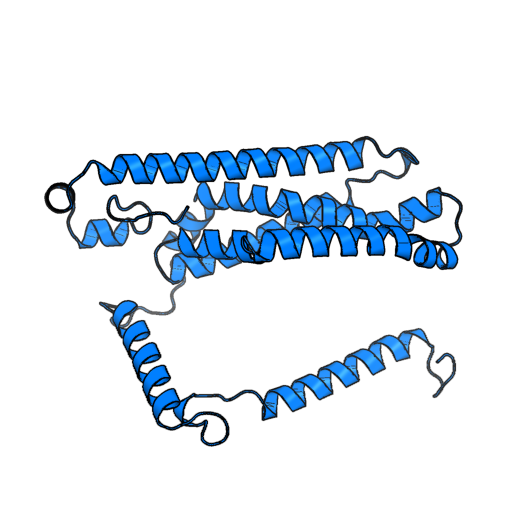31 1.00 71.62 136 ALA A N 1
ATOM 1103 C CA . ALA A 1 136 ? -18.476 9.572 2.328 1.00 71.62 136 ALA A CA 1
ATOM 1104 C C . ALA A 1 136 ? -17.454 8.742 1.553 1.00 71.62 136 ALA A C 1
ATOM 1106 O O . ALA A 1 136 ? -17.004 9.175 0.503 1.00 71.62 136 ALA A O 1
ATOM 1107 N N . ALA A 1 137 ? -17.142 7.525 2.002 1.00 62.81 137 ALA A N 1
ATOM 1108 C CA . ALA A 1 137 ? -16.250 6.615 1.297 1.00 62.81 137 ALA A CA 1
ATOM 1109 C C . ALA A 1 137 ? -16.799 6.258 -0.082 1.00 62.81 137 ALA A C 1
ATOM 1111 O O . ALA A 1 137 ? -16.017 6.216 -1.014 1.00 62.81 137 ALA A O 1
ATOM 1112 N N . TYR A 1 138 ? -18.106 6.062 -0.246 1.00 64.50 138 TYR A N 1
ATOM 1113 C CA . TYR A 1 138 ? -18.744 5.824 -1.538 1.00 64.50 138 TYR A CA 1
ATOM 1114 C C . TYR A 1 138 ? -18.701 7.073 -2.416 1.00 64.50 138 TYR A C 1
ATOM 1116 O O . TYR A 1 138 ? -18.335 6.972 -3.573 1.00 64.50 138 TYR A O 1
ATOM 1124 N N . ALA A 1 139 ? -18.979 8.264 -1.888 1.00 69.62 139 ALA A N 1
ATOM 1125 C CA . ALA A 1 139 ? -18.878 9.514 -2.638 1.00 69.62 139 ALA A CA 1
ATOM 1126 C C . ALA A 1 139 ? -17.430 9.802 -3.069 1.00 69.62 139 ALA A C 1
ATOM 1128 O O . ALA A 1 139 ? -17.189 10.119 -4.231 1.00 69.62 139 ALA A O 1
ATOM 1129 N N . PHE A 1 140 ? -16.462 9.617 -2.166 1.00 64.75 140 PHE A N 1
ATOM 1130 C CA . PHE A 1 140 ? -15.033 9.699 -2.459 1.00 64.75 140 PHE A CA 1
ATOM 1131 C C . PHE A 1 140 ? -14.576 8.577 -3.381 1.00 64.75 140 PHE A C 1
ATOM 1133 O O . PHE A 1 140 ? -13.718 8.832 -4.208 1.00 64.75 140 PHE A O 1
ATOM 1140 N N . SER A 1 141 ? -15.146 7.375 -3.288 1.00 55.59 141 SER A N 1
ATOM 1141 C CA . SER A 1 141 ? -14.838 6.261 -4.188 1.00 55.59 141 SER A CA 1
ATOM 1142 C C . SER A 1 141 ? -15.481 6.448 -5.546 1.00 55.59 141 SER A C 1
ATOM 1144 O O . SER A 1 141 ? -14.867 6.066 -6.506 1.00 55.59 141 SER A O 1
ATOM 1146 N N . VAL A 1 142 ? -16.637 7.095 -5.686 1.00 62.25 142 VAL A N 1
ATOM 1147 C CA . VAL A 1 142 ? -17.220 7.456 -6.990 1.00 62.25 142 VAL A CA 1
ATOM 1148 C C . VAL A 1 142 ? -16.447 8.623 -7.610 1.00 62.25 142 VAL A C 1
ATOM 1150 O O . VAL A 1 142 ? -16.222 8.662 -8.821 1.00 62.25 142 VAL A O 1
ATOM 1153 N N . PHE A 1 143 ? -15.987 9.564 -6.783 1.00 62.25 143 PHE A N 1
ATOM 1154 C CA . PHE A 1 143 ? -15.068 10.622 -7.200 1.00 62.25 143 PHE A CA 1
ATOM 1155 C C . PHE A 1 143 ? -13.697 10.048 -7.600 1.00 62.25 143 PHE A C 1
ATOM 1157 O O . PHE A 1 143 ? -13.129 10.457 -8.609 1.00 62.25 143 PHE A O 1
ATOM 1164 N N . ALA A 1 144 ? -13.213 9.046 -6.863 1.00 52.88 144 ALA A N 1
ATOM 1165 C CA . ALA A 1 144 ? -11.985 8.308 -7.125 1.00 52.88 144 ALA A CA 1
ATOM 1166 C C . ALA A 1 144 ? -12.172 7.126 -8.087 1.00 52.88 144 ALA A C 1
ATOM 1168 O O . ALA A 1 144 ? -11.200 6.587 -8.557 1.00 52.88 144 ALA A O 1
ATOM 1169 N N . ASP A 1 145 ? -13.365 6.718 -8.492 1.00 46.28 145 ASP A N 1
ATOM 1170 C CA . ASP A 1 145 ? -13.549 5.720 -9.558 1.00 46.28 145 ASP A CA 1
ATOM 1171 C C . ASP A 1 145 ? -13.479 6.430 -10.910 1.00 46.28 145 ASP A C 1
ATOM 1173 O O . ASP A 1 145 ? -13.061 5.854 -11.913 1.00 46.28 145 ASP A O 1
ATOM 1177 N N . ARG A 1 146 ? -13.749 7.744 -10.917 1.00 53.66 146 ARG A N 1
ATOM 1178 C CA . ARG A 1 146 ? -13.260 8.647 -11.964 1.00 53.66 146 ARG A CA 1
ATOM 1179 C C . ARG A 1 146 ? -11.736 8.878 -11.904 1.00 53.66 146 ARG A C 1
ATOM 1181 O O . ARG A 1 146 ? -11.193 9.396 -12.875 1.00 53.66 146 ARG A O 1
ATOM 1188 N N . MET A 1 147 ? -11.044 8.471 -10.830 1.00 49.41 147 MET A N 1
ATOM 1189 C CA . MET A 1 147 ? -9.591 8.616 -10.608 1.00 49.41 147 MET A CA 1
ATOM 1190 C C . MET A 1 147 ? -9.006 7.468 -9.746 1.00 49.41 147 MET A C 1
ATOM 1192 O O . MET A 1 147 ? -8.626 7.723 -8.615 1.00 49.41 147 MET A O 1
ATOM 1196 N N . TYR A 1 148 ? -9.028 6.215 -10.229 1.00 49.53 148 TYR A N 1
ATOM 1197 C CA . TYR A 1 148 ? -8.567 4.964 -9.569 1.00 49.53 148 TYR A CA 1
ATOM 1198 C C . TYR A 1 148 ? -8.629 4.836 -8.008 1.00 49.53 148 TYR A C 1
ATOM 1200 O O . TYR A 1 148 ? -7.908 5.533 -7.292 1.00 49.53 148 TYR A O 1
ATOM 1208 N N . PRO A 1 149 ? -9.325 3.827 -7.428 1.00 54.97 149 PRO A N 1
ATOM 1209 C CA . PRO A 1 149 ? -9.395 3.632 -5.970 1.00 54.97 149 PRO A CA 1
ATOM 1210 C C . PRO A 1 149 ? -8.009 3.501 -5.315 1.00 54.97 149 PRO A C 1
ATOM 1212 O O . PRO A 1 149 ? -7.141 2.803 -5.826 1.00 54.97 149 PRO A O 1
ATOM 1215 N N . ILE A 1 150 ? -7.807 4.129 -4.150 1.00 54.62 150 ILE A N 1
ATOM 1216 C CA . ILE A 1 150 ? -6.487 4.391 -3.532 1.00 54.62 150 ILE A CA 1
ATOM 1217 C C . ILE A 1 150 ? -5.665 3.116 -3.245 1.00 54.62 150 ILE A C 1
ATOM 1219 O O . ILE A 1 150 ? -4.466 3.089 -3.509 1.00 54.62 150 ILE A O 1
ATOM 1223 N N . LEU A 1 151 ? -6.273 2.038 -2.733 1.00 54.03 151 LEU A N 1
ATOM 1224 C CA . LEU A 1 151 ? -5.557 0.788 -2.405 1.00 54.03 151 LEU A CA 1
ATOM 1225 C C . LEU A 1 151 ? -5.114 0.003 -3.660 1.00 54.03 151 LEU A C 1
ATOM 1227 O O . LEU A 1 151 ? -3.926 -0.337 -3.767 1.00 54.03 151 LEU A O 1
ATOM 1231 N N . PRO A 1 152 ? -6.004 -0.237 -4.647 1.00 60.72 152 PRO A N 1
ATOM 1232 C CA . PRO A 1 152 ? -5.593 -0.681 -5.976 1.00 60.72 152 PRO A CA 1
ATOM 1233 C C . PRO A 1 152 ? -4.630 0.305 -6.637 1.00 60.72 152 PRO A C 1
ATOM 1235 O O . PRO A 1 152 ? -3.703 -0.129 -7.306 1.00 60.72 152 PRO A O 1
ATOM 1238 N N . GLY A 1 153 ? -4.799 1.606 -6.412 1.00 65.19 153 GLY A N 1
ATOM 1239 C CA . GLY A 1 153 ? -4.020 2.694 -6.992 1.00 65.19 153 GLY A CA 1
ATOM 1240 C C . GLY A 1 153 ? -2.559 2.653 -6.570 1.00 65.19 153 GLY A C 1
ATOM 1241 O O . GLY A 1 153 ? -1.694 2.573 -7.431 1.00 65.19 153 GLY A O 1
ATOM 1242 N N . VAL A 1 154 ? -2.261 2.583 -5.269 1.00 69.00 154 VAL A N 1
ATOM 1243 C CA . VAL A 1 154 ? -0.880 2.460 -4.760 1.00 69.00 154 VAL A CA 1
ATOM 1244 C C . VAL A 1 154 ? -0.229 1.166 -5.256 1.00 69.00 154 VAL A C 1
ATOM 1246 O O . VAL A 1 154 ? 0.928 1.172 -5.676 1.00 69.00 154 VAL A O 1
ATOM 1249 N N . SER A 1 155 ? -0.980 0.061 -5.280 1.00 67.31 155 SER A N 1
ATOM 1250 C CA . SER A 1 155 ? -0.483 -1.225 -5.790 1.00 67.31 155 SER A CA 1
ATOM 1251 C C . SER A 1 155 ? -0.213 -1.176 -7.300 1.00 67.31 155 SER A C 1
ATOM 1253 O O . SER A 1 155 ? 0.814 -1.663 -7.769 1.00 67.31 155 SER A O 1
ATOM 1255 N N . THR A 1 156 ? -1.096 -0.533 -8.064 1.00 70.19 156 THR A N 1
ATOM 1256 C CA . THR A 1 156 ? -0.967 -0.340 -9.515 1.00 70.19 156 THR A CA 1
ATOM 1257 C C . THR A 1 156 ? 0.183 0.607 -9.833 1.00 70.19 156 THR A C 1
ATOM 1259 O O . THR A 1 156 ? 0.967 0.329 -10.737 1.00 70.19 156 THR A O 1
ATOM 1262 N N . TRP A 1 157 ? 0.354 1.673 -9.050 1.00 73.94 157 TRP A N 1
ATOM 1263 C CA . TRP A 1 157 ? 1.440 2.637 -9.198 1.00 73.94 157 TRP A CA 1
ATOM 1264 C C . TRP A 1 157 ? 2.800 2.001 -8.894 1.00 73.94 157 TRP A C 1
ATOM 1266 O O . TRP A 1 157 ? 3.767 2.227 -9.621 1.00 73.94 157 TRP A O 1
ATOM 1276 N N . ASN A 1 158 ? 2.856 1.111 -7.898 1.00 77.56 158 ASN A N 1
ATOM 1277 C CA . ASN A 1 158 ? 4.030 0.287 -7.618 1.00 77.56 158 ASN A CA 1
ATOM 1278 C C . ASN A 1 158 ? 4.377 -0.629 -8.808 1.00 77.56 158 ASN A C 1
ATOM 1280 O O . ASN A 1 158 ? 5.514 -0.661 -9.274 1.00 77.56 158 ASN A O 1
ATOM 1284 N N . VAL A 1 159 ? 3.384 -1.339 -9.358 1.00 71.88 159 VAL A N 1
ATOM 1285 C CA . VAL A 1 159 ? 3.572 -2.224 -10.523 1.00 71.88 159 VAL A CA 1
ATOM 1286 C C . VAL A 1 159 ? 4.011 -1.447 -11.763 1.00 71.88 159 VAL A C 1
ATOM 1288 O O . VAL A 1 159 ? 4.882 -1.911 -12.502 1.00 71.88 159 VAL A O 1
ATOM 1291 N N . ALA A 1 160 ? 3.435 -0.268 -11.985 1.00 74.06 160 ALA A N 1
ATOM 1292 C CA . ALA A 1 160 ? 3.744 0.587 -13.122 1.00 74.06 160 ALA A CA 1
ATOM 1293 C C . ALA A 1 160 ? 5.159 1.186 -13.052 1.00 74.06 160 ALA A C 1
ATOM 1295 O O . ALA A 1 160 ? 5.749 1.463 -14.093 1.00 74.06 160 ALA A O 1
ATOM 1296 N N . ASN A 1 161 ? 5.730 1.345 -11.853 1.00 79.19 161 ASN A N 1
ATOM 1297 C CA . ASN A 1 161 ? 7.027 2.002 -11.649 1.00 79.19 161 ASN A CA 1
ATOM 1298 C C . ASN A 1 161 ? 8.180 1.068 -11.259 1.00 79.19 161 ASN A C 1
ATOM 1300 O O . ASN A 1 161 ? 9.308 1.529 -11.089 1.00 79.19 161 ASN A O 1
ATOM 1304 N N . LEU A 1 162 ? 7.930 -0.239 -11.170 1.00 77.88 162 LEU A N 1
ATOM 1305 C CA . LEU A 1 162 ? 8.967 -1.262 -11.059 1.00 77.88 162 LEU A CA 1
ATOM 1306 C C . LEU A 1 162 ? 9.162 -1.944 -12.416 1.00 77.88 162 LEU A C 1
ATOM 1308 O O . LEU A 1 162 ? 8.208 -2.447 -13.006 1.00 77.88 162 LEU A O 1
ATOM 1312 N N . ALA A 1 163 ? 10.397 -2.010 -12.911 1.00 70.62 163 ALA A N 1
ATOM 1313 C CA . ALA A 1 163 ? 10.722 -2.753 -14.125 1.00 70.62 163 ALA A CA 1
ATOM 1314 C C . ALA A 1 163 ? 11.031 -4.220 -13.795 1.00 70.62 163 ALA A C 1
ATOM 1316 O O . ALA A 1 163 ? 11.746 -4.515 -12.837 1.00 70.62 163 ALA A O 1
ATOM 1317 N N . GLY A 1 164 ? 10.521 -5.140 -14.616 1.00 70.75 164 GLY A N 1
ATOM 1318 C CA . GLY A 1 164 ? 10.792 -6.574 -14.497 1.00 70.75 164 GLY A CA 1
ATOM 1319 C C . GLY A 1 164 ? 9.749 -7.349 -13.666 1.00 70.75 164 GLY A C 1
ATOM 1320 O O . GLY A 1 164 ? 9.349 -6.895 -12.590 1.00 70.75 164 GLY A O 1
ATOM 1321 N N . PRO A 1 165 ? 9.317 -8.550 -14.106 1.00 68.19 165 PRO A N 1
ATOM 1322 C CA . PRO A 1 165 ? 8.294 -9.342 -13.407 1.00 68.19 165 PRO A CA 1
ATOM 1323 C C . PRO A 1 165 ? 8.675 -9.744 -11.972 1.00 68.19 165 PRO A C 1
ATOM 1325 O O . PRO A 1 165 ? 7.837 -9.732 -11.069 1.00 68.19 165 PRO A O 1
ATOM 1328 N N . GLN A 1 166 ? 9.951 -10.073 -11.750 1.00 72.12 166 GLN A N 1
ATOM 1329 C CA . GLN A 1 166 ? 10.472 -10.512 -10.449 1.00 72.12 166 GLN A CA 1
ATOM 1330 C C . GLN A 1 166 ? 10.502 -9.356 -9.441 1.00 72.12 166 GLN A C 1
ATOM 1332 O O . GLN A 1 166 ? 9.984 -9.493 -8.334 1.00 72.12 166 GLN A O 1
ATOM 1337 N N . LYS A 1 167 ? 11.029 -8.193 -9.855 1.00 76.88 167 LYS A N 1
ATOM 1338 C CA . LYS A 1 167 ? 11.083 -6.977 -9.029 1.00 76.88 167 LYS A CA 1
ATOM 1339 C C . LYS A 1 167 ? 9.676 -6.509 -8.642 1.00 76.88 167 LYS A C 1
ATOM 1341 O O . LYS A 1 167 ? 9.438 -6.210 -7.476 1.00 76.88 167 LYS A O 1
ATOM 1346 N N . ARG A 1 168 ? 8.731 -6.525 -9.596 1.00 79.69 168 ARG A N 1
ATOM 1347 C CA . ARG A 1 168 ? 7.307 -6.220 -9.360 1.00 79.69 168 ARG A CA 1
ATOM 1348 C C . ARG A 1 168 ? 6.692 -7.134 -8.305 1.00 79.69 168 ARG A C 1
ATOM 1350 O O . ARG A 1 168 ? 6.117 -6.641 -7.345 1.00 79.69 168 ARG A O 1
ATOM 1357 N N . SER A 1 169 ? 6.844 -8.449 -8.456 1.00 75.62 169 SER A N 1
ATOM 1358 C CA . SER A 1 169 ? 6.226 -9.426 -7.547 1.00 75.62 169 SER A CA 1
ATOM 1359 C C . SER A 1 169 ? 6.747 -9.287 -6.113 1.00 75.62 169 SER A C 1
ATOM 1361 O O . SER A 1 169 ? 5.961 -9.226 -5.170 1.00 75.62 169 SER A O 1
ATOM 1363 N N . ILE A 1 170 ? 8.069 -9.159 -5.952 1.00 83.19 170 ILE A N 1
ATOM 1364 C CA . ILE A 1 170 ? 8.701 -8.941 -4.643 1.00 83.19 170 ILE A CA 1
ATOM 1365 C C . ILE A 1 170 ? 8.266 -7.591 -4.056 1.00 83.19 170 ILE A C 1
ATOM 1367 O O . ILE A 1 170 ? 7.942 -7.519 -2.874 1.00 83.19 170 ILE A O 1
ATOM 1371 N N . GLY A 1 171 ? 8.220 -6.530 -4.868 1.00 82.31 171 GLY A N 1
ATOM 1372 C CA . GLY A 1 171 ? 7.829 -5.191 -4.423 1.00 82.31 171 GLY A CA 1
ATOM 1373 C C . GLY A 1 171 ? 6.388 -5.114 -3.925 1.00 82.31 171 GLY A C 1
ATOM 1374 O O . GLY A 1 171 ? 6.128 -4.436 -2.934 1.00 82.31 171 GLY A O 1
ATOM 1375 N N . ILE A 1 172 ? 5.459 -5.834 -4.561 1.00 82.00 172 ILE A N 1
ATOM 1376 C CA . ILE A 1 172 ? 4.073 -5.958 -4.086 1.00 82.00 172 ILE A CA 1
ATOM 1377 C C . ILE A 1 172 ? 4.041 -6.692 -2.745 1.00 82.00 172 ILE A C 1
ATOM 1379 O O . ILE A 1 172 ? 3.435 -6.199 -1.798 1.00 82.00 172 ILE A O 1
ATOM 1383 N N . GLY A 1 173 ? 4.713 -7.845 -2.648 1.00 83.06 173 GLY A N 1
ATOM 1384 C CA . GLY A 1 173 ? 4.765 -8.617 -1.406 1.00 83.06 173 GLY A CA 1
ATOM 1385 C C . GLY A 1 173 ? 5.341 -7.800 -0.250 1.00 83.06 173 GLY A C 1
ATOM 1386 O O . GLY A 1 173 ? 4.753 -7.747 0.826 1.00 83.06 173 GLY A O 1
ATOM 1387 N N . TRP A 1 174 ? 6.439 -7.084 -0.496 1.00 87.94 174 TRP A N 1
ATOM 1388 C CA . TRP A 1 174 ? 7.079 -6.218 0.492 1.00 87.94 174 TRP A CA 1
ATOM 1389 C C . TRP A 1 174 ? 6.169 -5.069 0.945 1.00 87.94 174 TRP A C 1
ATOM 1391 O O . TRP A 1 174 ? 6.035 -4.828 2.145 1.00 87.94 174 TRP A O 1
ATOM 1401 N N . LEU A 1 175 ? 5.480 -4.414 0.004 1.00 84.50 175 LEU A N 1
ATOM 1402 C CA . LEU A 1 175 ? 4.503 -3.365 0.301 1.00 84.50 175 LEU A CA 1
ATOM 1403 C C . LEU A 1 175 ? 3.358 -3.885 1.185 1.00 84.50 175 LEU A C 1
ATOM 1405 O O . LEU A 1 175 ? 2.991 -3.220 2.150 1.00 84.50 175 LEU A O 1
ATOM 1409 N N . ILE A 1 176 ? 2.819 -5.073 0.893 1.00 83.31 176 ILE A N 1
ATOM 1410 C CA . ILE A 1 176 ? 1.734 -5.686 1.677 1.00 83.31 176 ILE A CA 1
ATOM 1411 C C . ILE A 1 176 ? 2.214 -6.041 3.089 1.00 83.31 176 ILE A C 1
ATOM 1413 O O . ILE A 1 176 ? 1.528 -5.737 4.066 1.00 83.31 176 ILE A O 1
ATOM 1417 N N . CYS A 1 177 ? 3.397 -6.651 3.217 1.00 85.75 177 CYS A N 1
ATOM 1418 C CA . CYS A 1 177 ? 3.969 -7.015 4.514 1.00 85.75 177 CYS A CA 1
ATOM 1419 C C . CYS A 1 177 ? 4.118 -5.795 5.427 1.00 85.75 177 CYS A C 1
ATOM 1421 O O . CYS A 1 177 ? 3.664 -5.823 6.570 1.00 85.75 177 CYS A O 1
ATOM 1423 N N . VAL A 1 178 ? 4.702 -4.708 4.917 1.00 84.06 178 VAL A N 1
ATOM 1424 C CA . VAL A 1 178 ? 4.877 -3.476 5.696 1.00 84.06 178 VAL A CA 1
ATOM 1425 C C . VAL A 1 178 ? 3.543 -2.762 5.917 1.00 84.06 178 VAL A C 1
ATOM 1427 O O . VAL A 1 178 ? 3.315 -2.228 6.999 1.00 84.06 178 VAL A O 1
ATOM 1430 N N . GLY A 1 179 ? 2.614 -2.808 4.958 1.00 80.88 179 GLY A N 1
ATOM 1431 C CA . GLY A 1 179 ? 1.255 -2.279 5.116 1.00 80.88 179 GLY A CA 1
ATOM 1432 C C . GLY A 1 179 ? 0.536 -2.838 6.349 1.00 80.88 179 GLY A C 1
ATOM 1433 O O . GLY A 1 179 ? -0.060 -2.081 7.114 1.00 80.88 179 GLY A O 1
ATOM 1434 N N . ASN A 1 180 ? 0.683 -4.140 6.615 1.00 83.31 180 ASN A N 1
ATOM 1435 C CA . ASN A 1 180 ? 0.096 -4.785 7.794 1.00 83.31 180 ASN A CA 1
ATOM 1436 C C . ASN A 1 180 ? 0.706 -4.316 9.128 1.00 83.31 180 ASN A C 1
ATOM 1438 O O . ASN A 1 180 ? -0.003 -4.281 10.132 1.00 83.31 180 ASN A O 1
ATOM 1442 N N . ILE A 1 181 ? 1.974 -3.888 9.154 1.00 86.19 181 ILE A N 1
ATOM 1443 C CA . ILE A 1 181 ? 2.600 -3.303 10.358 1.00 86.19 181 ILE A CA 1
ATOM 1444 C C . ILE A 1 181 ? 1.875 -2.011 10.768 1.00 86.19 181 ILE A C 1
ATOM 1446 O O . ILE A 1 181 ? 1.710 -1.741 11.957 1.00 86.19 181 ILE A O 1
ATOM 1450 N N . GLY A 1 182 ? 1.351 -1.255 9.797 1.00 80.94 182 GLY A N 1
ATOM 1451 C CA . GLY A 1 182 ? 0.502 -0.093 10.062 1.00 80.94 182 GLY A CA 1
ATOM 1452 C C . GLY A 1 182 ? -0.760 -0.441 10.864 1.00 80.94 182 GLY A C 1
ATOM 1453 O O . GLY A 1 182 ? -1.210 0.363 11.676 1.00 80.94 182 GLY A O 1
ATOM 1454 N N . GLY A 1 183 ? -1.296 -1.657 10.714 1.00 80.25 183 GLY A N 1
ATOM 1455 C CA . GLY A 1 183 ? -2.419 -2.138 11.523 1.00 80.25 183 GLY A CA 1
ATOM 1456 C C . GLY A 1 183 ? -2.074 -2.284 13.006 1.00 80.25 183 GLY A C 1
ATOM 1457 O O . GLY A 1 183 ? -2.888 -1.921 13.851 1.00 80.25 183 GLY A O 1
ATOM 1458 N N . VAL A 1 184 ? -0.850 -2.724 13.319 1.00 83.56 184 VAL A N 1
ATOM 1459 C CA . VAL A 1 184 ? -0.346 -2.825 14.701 1.00 83.56 184 VAL A CA 1
ATOM 1460 C C . VAL A 1 184 ? -0.176 -1.440 15.315 1.00 83.56 184 VAL A C 1
ATOM 1462 O O . VAL A 1 184 ? -0.575 -1.214 16.448 1.00 83.56 184 VAL A O 1
ATOM 1465 N N . ILE A 1 185 ? 0.373 -0.480 14.569 1.00 83.69 185 ILE A N 1
ATOM 1466 C CA . ILE A 1 185 ? 0.464 0.908 15.047 1.00 83.69 185 ILE A CA 1
ATOM 1467 C C . ILE A 1 185 ? -0.946 1.452 15.305 1.00 83.69 185 ILE A C 1
ATOM 1469 O O . ILE A 1 185 ? -1.196 2.031 16.359 1.00 83.69 185 ILE A O 1
ATOM 1473 N N . GLY A 1 186 ? -1.872 1.196 14.373 1.00 80.06 186 GLY A N 1
ATOM 1474 C CA . GLY A 1 186 ? -3.275 1.586 14.459 1.00 80.06 186 GLY A CA 1
ATOM 1475 C C . GLY A 1 186 ? -3.977 1.091 15.722 1.00 80.06 186 GLY A C 1
ATOM 1476 O O . GLY A 1 186 ? -4.709 1.853 16.347 1.00 80.06 186 GLY A O 1
ATOM 1477 N N . SER A 1 187 ? -3.725 -0.146 16.155 1.00 81.50 187 SER A N 1
ATOM 1478 C CA . SER A 1 187 ? -4.400 -0.709 17.331 1.00 81.50 187 SER A CA 1
ATOM 1479 C C . SER A 1 187 ? -4.035 -0.037 18.659 1.00 81.50 187 SER A C 1
ATOM 1481 O O . SER A 1 187 ? -4.778 -0.203 19.619 1.00 81.50 187 SER A O 1
ATOM 1483 N N . TYR A 1 188 ? -2.936 0.725 18.732 1.00 82.06 188 TYR A N 1
ATOM 1484 C CA . TYR A 1 188 ? -2.440 1.314 19.987 1.00 82.06 188 TYR A CA 1
ATOM 1485 C C . TYR A 1 188 ? -2.480 2.850 20.044 1.00 82.06 188 TYR A C 1
ATOM 1487 O O . TYR A 1 188 ? -2.025 3.425 21.028 1.00 82.06 188 TYR A O 1
ATOM 1495 N N . ILE A 1 189 ? -3.012 3.540 19.028 1.00 84.81 189 ILE A N 1
ATOM 1496 C CA . ILE A 1 189 ? -3.010 5.019 19.011 1.00 84.81 189 ILE A CA 1
ATOM 1497 C C . ILE A 1 189 ? -4.116 5.675 19.845 1.00 84.81 189 ILE A C 1
ATOM 1499 O O . ILE A 1 189 ? -3.980 6.841 20.211 1.00 84.81 189 ILE A O 1
ATOM 1503 N N . TYR A 1 190 ? -5.200 4.963 20.163 1.00 80.62 190 TYR A N 1
ATOM 1504 C CA . TYR A 1 190 ? -6.273 5.477 21.022 1.00 80.62 190 TYR A CA 1
ATOM 1505 C C . TYR A 1 190 ? -6.070 4.996 22.464 1.00 80.62 190 TYR A C 1
ATOM 1507 O O . TYR A 1 190 ? -6.334 3.840 22.781 1.00 80.62 190 TYR A O 1
ATOM 1515 N N . ILE A 1 191 ? -5.593 5.893 23.329 1.00 82.00 191 ILE A N 1
ATOM 1516 C CA . ILE A 1 191 ? -5.280 5.608 24.739 1.00 82.00 191 ILE A CA 1
ATOM 1517 C C . ILE A 1 191 ? -6.531 5.804 25.601 1.00 82.00 191 ILE A C 1
ATOM 1519 O O . ILE A 1 191 ? -7.180 6.844 25.498 1.00 82.00 191 ILE A O 1
ATOM 1523 N N . GLU A 1 192 ? -6.862 4.837 26.467 1.00 75.25 192 GLU A N 1
ATOM 1524 C CA . GLU A 1 192 ? -8.090 4.889 27.284 1.00 75.25 192 GLU A CA 1
ATOM 1525 C C . GLU A 1 192 ? -8.127 6.111 28.213 1.00 75.25 192 GLU A C 1
ATOM 1527 O O . GLU A 1 192 ? -9.159 6.770 28.325 1.00 75.25 192 GLU A O 1
ATOM 1532 N N . ASP A 1 193 ? -6.983 6.441 28.814 1.00 77.69 193 ASP A N 1
ATOM 1533 C CA . ASP A 1 193 ? -6.822 7.527 29.790 1.00 77.69 193 ASP A CA 1
ATOM 1534 C C . ASP A 1 193 ? -7.076 8.924 29.199 1.00 77.69 193 ASP A C 1
ATOM 1536 O O . ASP A 1 193 ? -7.297 9.891 29.927 1.00 77.69 193 ASP A O 1
ATOM 1540 N N . GLU A 1 194 ? -7.067 9.045 27.870 1.00 80.38 194 GLU A N 1
ATOM 1541 C CA . GLU A 1 194 ? -7.329 10.293 27.152 1.00 80.38 194 GLU A CA 1
ATOM 1542 C C . GLU A 1 194 ? -8.804 10.469 26.745 1.00 80.38 194 GLU A C 1
ATOM 1544 O O . GLU A 1 194 ? -9.171 11.410 26.019 1.00 80.38 194 GLU A O 1
ATOM 1549 N N . ALA A 1 195 ? -9.674 9.562 27.192 1.00 72.75 195 ALA A N 1
ATOM 1550 C CA . ALA A 1 195 ? -11.103 9.660 26.957 1.00 72.75 195 ALA A CA 1
ATOM 1551 C C . ALA A 1 195 ? -11.682 10.970 27.540 1.00 72.75 195 ALA A C 1
ATOM 1553 O O . ALA A 1 195 ? -11.255 11.434 28.599 1.00 72.75 195 ALA A O 1
ATOM 1554 N N . PRO A 1 196 ? -12.680 11.597 26.883 1.00 69.88 196 PRO A N 1
ATOM 1555 C CA . PRO A 1 196 ? -13.342 11.201 25.634 1.00 69.88 196 PRO A CA 1
ATOM 1556 C C . PRO A 1 196 ? -12.758 11.867 24.373 1.00 69.88 196 PRO A C 1
ATOM 1558 O O . PRO A 1 196 ? -13.285 11.675 23.279 1.00 69.88 196 PRO A O 1
ATOM 1561 N N . LYS A 1 197 ? -11.728 12.714 24.506 1.00 74.06 197 LYS A N 1
ATOM 1562 C CA . LYS A 1 197 ? -11.243 13.564 23.402 1.00 74.06 197 LYS A CA 1
ATOM 1563 C C . LYS A 1 197 ? -10.127 12.919 22.577 1.00 74.06 197 LYS A C 1
ATOM 1565 O O . LYS A 1 197 ? -9.967 13.314 21.427 1.00 74.06 197 LYS A O 1
ATOM 1570 N N . TYR A 1 198 ? -9.391 11.955 23.135 1.00 79.69 198 TYR A N 1
ATOM 1571 C CA . TYR A 1 198 ? -8.333 11.185 22.461 1.00 79.69 198 TYR A CA 1
ATOM 1572 C C . TYR A 1 198 ? -7.397 12.026 21.558 1.00 79.69 198 TYR A C 1
ATOM 1574 O O . TYR A 1 198 ? -7.238 11.705 20.373 1.00 79.69 198 TYR A O 1
ATOM 1582 N N . PRO A 1 199 ? -6.806 13.131 22.059 1.00 83.38 199 PRO A N 1
ATOM 1583 C CA . PRO A 1 199 ? -5.947 14.006 21.265 1.00 83.38 199 PRO A CA 1
ATOM 1584 C C . PRO A 1 199 ? -4.778 13.268 20.604 1.00 83.38 199 PRO A C 1
ATOM 1586 O O . PRO A 1 199 ? -4.456 13.588 19.460 1.00 83.38 199 PRO A O 1
ATOM 1589 N N . THR A 1 200 ? -4.182 12.266 21.258 1.00 85.44 200 THR A N 1
ATOM 1590 C CA . THR A 1 200 ? -3.071 11.498 20.679 1.00 85.44 200 THR A CA 1
ATOM 1591 C C . THR A 1 200 ? -3.542 10.653 19.496 1.00 85.44 200 THR A C 1
ATOM 1593 O O . THR A 1 200 ? -2.930 10.697 18.432 1.00 85.44 200 THR A O 1
ATOM 1596 N N . GLY A 1 201 ? -4.692 9.983 19.607 1.00 83.06 201 GLY A N 1
ATOM 1597 C CA . GLY A 1 201 ? -5.234 9.153 18.524 1.00 83.06 201 GLY A CA 1
ATOM 1598 C C . GLY A 1 201 ? -5.579 9.954 17.268 1.00 83.06 201 GLY A C 1
ATOM 1599 O O . GLY A 1 201 ? -5.145 9.617 16.158 1.00 83.06 201 GLY A O 1
ATOM 1600 N N . TYR A 1 202 ? -6.306 11.063 17.432 1.00 82.19 202 TYR A N 1
ATOM 1601 C CA . TYR A 1 202 ? -6.647 11.942 16.309 1.00 82.19 202 TYR A CA 1
ATOM 1602 C C . TYR A 1 202 ? -5.428 12.701 15.770 1.00 82.19 202 TYR A C 1
ATOM 1604 O O . TYR A 1 202 ? -5.291 12.840 14.553 1.00 82.19 202 TYR A O 1
ATOM 1612 N N . GLY A 1 203 ? -4.516 13.141 16.642 1.00 84.88 203 GLY A N 1
ATOM 1613 C CA . GLY A 1 203 ? -3.281 13.825 16.260 1.00 84.88 203 GLY A CA 1
ATOM 1614 C C . GLY A 1 203 ? -2.352 12.937 15.434 1.00 84.88 203 GLY A C 1
ATOM 1615 O O . GLY A 1 203 ? -1.908 13.342 14.360 1.00 84.88 203 GLY A O 1
ATOM 1616 N N . THR A 1 204 ? -2.116 11.696 15.867 1.00 86.50 204 THR A N 1
ATOM 1617 C CA . THR A 1 204 ? -1.303 10.734 15.114 1.00 86.50 204 THR A CA 1
ATOM 1618 C C . THR A 1 204 ? -1.975 10.335 13.801 1.00 86.50 204 THR A C 1
ATOM 1620 O O . THR A 1 204 ? -1.303 10.258 12.774 1.00 86.50 204 THR A O 1
ATOM 1623 N N . SER A 1 205 ? -3.300 10.163 13.785 1.00 85.44 205 SER A N 1
ATOM 1624 C CA . SER A 1 205 ? -4.043 9.893 12.544 1.00 85.44 205 SER A CA 1
ATOM 1625 C C . SER A 1 205 ? -3.904 11.036 11.531 1.00 85.44 205 SER A C 1
ATOM 1627 O O . SER A 1 205 ? -3.656 10.795 10.349 1.00 85.44 205 SER A O 1
ATOM 1629 N N . PHE A 1 206 ? -3.991 12.288 11.988 1.00 86.00 206 PHE A N 1
ATOM 1630 C CA . PHE A 1 206 ? -3.778 13.467 11.146 1.00 86.00 206 PHE A CA 1
ATOM 1631 C C . PHE A 1 206 ? -2.321 13.588 10.665 1.00 86.00 206 PHE A C 1
ATOM 1633 O O . PHE A 1 206 ? -2.071 13.941 9.509 1.00 86.00 206 PHE A O 1
ATOM 1640 N N . ALA A 1 207 ? -1.349 13.243 11.513 1.00 89.00 207 ALA A N 1
ATOM 1641 C CA . ALA A 1 207 ? 0.064 13.201 11.143 1.00 89.00 207 ALA A CA 1
ATOM 1642 C C . ALA A 1 207 ? 0.337 12.167 10.035 1.00 89.00 207 ALA A C 1
ATOM 1644 O O . ALA A 1 207 ? 1.009 12.485 9.058 1.00 89.00 207 ALA A O 1
ATOM 1645 N N . PHE A 1 208 ? -0.235 10.960 10.121 1.00 89.12 208 PHE A N 1
ATOM 1646 C CA . PHE A 1 208 ? -0.110 9.956 9.057 1.00 89.12 208 PHE A CA 1
ATOM 1647 C C . PHE A 1 208 ? -0.813 10.378 7.763 1.00 89.12 208 PHE A C 1
ATOM 1649 O O . PHE A 1 208 ? -0.257 10.185 6.681 1.00 89.12 208 PHE A O 1
ATOM 1656 N N . ALA A 1 209 ? -1.999 10.988 7.855 1.00 84.56 209 ALA A N 1
ATOM 1657 C CA . ALA A 1 209 ? -2.717 11.506 6.692 1.00 84.56 209 ALA A CA 1
ATOM 1658 C C . ALA A 1 209 ? -1.906 12.594 5.963 1.00 84.56 209 ALA A C 1
ATOM 1660 O O . ALA A 1 209 ? -1.694 12.515 4.753 1.00 84.56 209 ALA A O 1
ATOM 1661 N N . SER A 1 210 ? -1.392 13.579 6.704 1.00 87.94 210 SER A N 1
ATOM 1662 C CA . SER A 1 210 ? -0.558 14.652 6.148 1.00 87.94 210 SER A CA 1
ATOM 1663 C C . SER A 1 210 ? 0.775 14.135 5.595 1.00 87.94 210 SER A C 1
ATOM 1665 O O . SER A 1 210 ? 1.156 14.514 4.487 1.00 87.94 210 SER A O 1
ATOM 1667 N N . ALA A 1 211 ? 1.445 13.212 6.291 1.00 89.69 211 ALA A N 1
ATOM 1668 C CA . ALA A 1 211 ? 2.663 12.568 5.801 1.00 89.69 211 ALA A CA 1
ATOM 1669 C C . ALA A 1 211 ? 2.426 11.792 4.494 1.00 89.69 211 ALA A C 1
ATOM 1671 O O . ALA A 1 211 ? 3.253 11.860 3.586 1.00 89.69 211 ALA A O 1
ATOM 1672 N N . GLY A 1 212 ? 1.283 11.110 4.361 1.00 86.62 212 GLY A N 1
ATOM 1673 C CA . GLY A 1 212 ? 0.882 10.434 3.126 1.00 86.62 212 GLY A CA 1
ATOM 1674 C C . GLY A 1 212 ? 0.721 11.388 1.945 1.00 86.62 212 GLY A C 1
ATOM 1675 O O . GLY A 1 212 ? 1.229 11.112 0.860 1.00 86.62 212 GLY A O 1
ATOM 1676 N N . ILE A 1 213 ? 0.078 12.541 2.162 1.00 86.06 213 ILE A N 1
ATOM 1677 C CA . ILE A 1 213 ? -0.088 13.580 1.133 1.00 86.06 213 ILE A CA 1
ATOM 1678 C C . ILE A 1 213 ? 1.278 14.115 0.688 1.00 86.06 213 ILE A C 1
ATOM 1680 O O . ILE A 1 213 ? 1.556 14.181 -0.511 1.00 86.06 213 ILE A O 1
ATOM 1684 N N . VAL A 1 214 ? 2.158 14.438 1.640 1.00 90.19 214 VAL A N 1
ATOM 1685 C CA . VAL A 1 214 ? 3.517 14.916 1.344 1.00 90.19 214 VAL A CA 1
ATOM 1686 C C . VAL A 1 214 ? 4.321 13.853 0.592 1.00 90.19 214 VAL A C 1
ATOM 1688 O O . VAL A 1 214 ? 4.987 14.180 -0.390 1.00 90.19 214 VAL A O 1
ATOM 1691 N N . ALA A 1 215 ? 4.239 12.581 0.992 1.00 88.56 215 ALA A N 1
ATOM 1692 C CA . ALA A 1 215 ? 4.914 11.484 0.301 1.00 88.56 215 ALA A CA 1
ATOM 1693 C C . ALA A 1 215 ? 4.396 11.288 -1.128 1.00 88.56 215 ALA A C 1
ATOM 1695 O O . ALA A 1 215 ? 5.205 11.079 -2.029 1.00 88.56 215 ALA A O 1
ATOM 1696 N N . CYS A 1 216 ? 3.085 11.411 -1.348 1.00 86.25 216 CYS A N 1
ATOM 1697 C CA . CYS A 1 216 ? 2.477 11.342 -2.675 1.00 86.25 216 CYS A CA 1
ATOM 1698 C C . CYS A 1 216 ? 2.997 12.457 -3.586 1.00 86.25 216 CYS A C 1
ATOM 1700 O O . CYS A 1 216 ? 3.536 12.171 -4.653 1.00 86.25 216 CYS A O 1
ATOM 1702 N N . MET A 1 217 ? 2.932 13.712 -3.128 1.00 87.50 217 MET A N 1
ATOM 1703 C CA . MET A 1 217 ? 3.446 14.863 -3.879 1.00 87.50 217 MET A CA 1
ATOM 1704 C C . MET A 1 217 ? 4.951 14.748 -4.144 1.00 87.50 217 MET A C 1
ATOM 1706 O O . MET A 1 217 ? 5.420 15.059 -5.235 1.00 87.50 217 MET A O 1
ATOM 1710 N N . THR A 1 218 ? 5.717 14.274 -3.157 1.00 90.06 218 THR A N 1
ATOM 1711 C CA . THR A 1 218 ? 7.168 14.080 -3.289 1.00 90.06 218 THR A CA 1
ATOM 1712 C C . THR A 1 218 ? 7.488 13.010 -4.325 1.00 90.06 218 THR A C 1
ATOM 1714 O O . THR A 1 218 ? 8.357 13.222 -5.169 1.00 90.06 218 THR A O 1
ATOM 1717 N N . LEU A 1 219 ? 6.786 11.873 -4.284 1.00 87.88 219 LEU A N 1
ATOM 1718 C CA . LEU A 1 219 ? 6.968 10.791 -5.244 1.00 87.88 219 LEU A CA 1
ATOM 1719 C C . LEU A 1 219 ? 6.611 11.267 -6.655 1.00 87.88 219 LEU A C 1
ATOM 1721 O O . LEU A 1 219 ? 7.423 11.115 -7.562 1.00 87.88 219 LEU A O 1
ATOM 1725 N N . GLU A 1 220 ? 5.457 11.907 -6.832 1.00 84.88 220 GLU A N 1
ATOM 1726 C CA . GLU A 1 220 ? 5.009 12.427 -8.127 1.00 84.88 220 GLU A CA 1
ATOM 1727 C C . GLU A 1 220 ? 5.986 13.468 -8.695 1.00 84.88 220 GLU A C 1
ATOM 1729 O O . GLU A 1 220 ? 6.429 13.354 -9.840 1.00 84.88 220 GLU A O 1
ATOM 1734 N N . PHE A 1 221 ? 6.423 14.432 -7.879 1.00 86.94 221 PHE A N 1
ATOM 1735 C CA . PHE A 1 221 ? 7.408 15.436 -8.283 1.00 86.94 221 PHE A CA 1
ATOM 1736 C C . PHE A 1 221 ? 8.763 14.815 -8.647 1.00 86.94 221 PHE A C 1
ATOM 1738 O O . PHE A 1 221 ? 9.396 15.211 -9.632 1.00 86.94 221 PHE A O 1
ATOM 1745 N N . ALA A 1 222 ? 9.222 13.824 -7.881 1.00 87.62 222 ALA A N 1
ATOM 1746 C CA . ALA A 1 222 ? 10.474 13.128 -8.147 1.00 87.62 222 ALA A CA 1
ATOM 1747 C C . ALA A 1 222 ? 10.401 12.295 -9.439 1.00 87.62 222 ALA A C 1
ATOM 1749 O O . ALA A 1 222 ? 11.300 12.371 -10.275 1.00 87.62 222 ALA A O 1
ATOM 1750 N N . LEU A 1 223 ? 9.311 11.558 -9.665 1.00 85.69 223 LEU A N 1
ATOM 1751 C CA . LEU A 1 223 ? 9.099 10.820 -10.913 1.00 85.69 223 LEU A CA 1
ATOM 1752 C C . LEU A 1 223 ? 8.980 11.771 -12.111 1.00 85.69 223 LEU A C 1
ATOM 1754 O O . LEU A 1 223 ? 9.548 11.507 -13.173 1.00 85.69 223 LEU A O 1
ATOM 1758 N N . TRP A 1 224 ? 8.317 12.916 -11.938 1.00 84.12 224 TRP A N 1
ATOM 1759 C CA . TRP A 1 224 ? 8.184 13.933 -12.978 1.00 84.12 224 TRP A CA 1
ATOM 1760 C C . TRP A 1 224 ? 9.529 14.573 -13.329 1.00 84.12 224 TRP A C 1
ATOM 1762 O O . TRP A 1 224 ? 9.862 14.709 -14.508 1.00 84.12 224 TRP A O 1
ATOM 1772 N N . THR A 1 225 ? 10.339 14.927 -12.328 1.00 84.88 225 THR A N 1
ATOM 1773 C CA . THR A 1 225 ? 11.683 15.483 -12.551 1.00 84.88 225 THR A CA 1
ATOM 1774 C C . THR A 1 225 ? 12.612 14.473 -13.217 1.00 84.88 225 THR A C 1
ATOM 1776 O O . THR A 1 225 ? 13.347 14.855 -14.132 1.00 84.88 225 THR A O 1
ATOM 1779 N N . ILE A 1 226 ? 12.544 13.191 -12.841 1.00 84.00 226 ILE A N 1
ATOM 1780 C CA . ILE A 1 226 ? 13.296 12.115 -13.503 1.00 84.00 226 ILE A CA 1
ATOM 1781 C C . ILE A 1 226 ? 12.851 11.967 -14.961 1.00 84.00 226 ILE A C 1
ATOM 1783 O O . ILE A 1 226 ? 13.693 12.016 -15.856 1.00 84.00 226 ILE A O 1
ATOM 1787 N N . ASN A 1 227 ? 11.544 11.890 -15.226 1.00 84.88 227 ASN A N 1
ATOM 1788 C CA . ASN A 1 227 ? 11.005 11.818 -16.587 1.00 84.88 227 ASN A CA 1
ATOM 1789 C C . ASN A 1 227 ? 11.432 13.028 -17.436 1.00 84.88 227 ASN A C 1
ATOM 1791 O O . ASN A 1 227 ? 11.856 12.867 -18.579 1.00 84.88 227 ASN A O 1
ATOM 1795 N N . LYS A 1 228 ? 11.378 14.244 -16.877 1.00 84.12 228 LYS A N 1
ATOM 1796 C CA . LYS A 1 228 ? 11.785 15.478 -17.566 1.00 84.12 228 LYS A CA 1
ATOM 1797 C C . LYS A 1 228 ? 13.290 15.538 -17.824 1.00 84.12 228 LYS A C 1
ATOM 1799 O O . LYS A 1 228 ? 13.703 16.095 -18.837 1.00 84.12 228 LYS A O 1
ATOM 1804 N N . LYS A 1 229 ? 14.112 14.990 -16.923 1.00 81.75 229 LYS A N 1
ATOM 1805 C CA . LYS A 1 229 ? 15.565 14.873 -17.108 1.00 81.75 229 LYS A CA 1
ATOM 1806 C C . LYS A 1 229 ? 15.889 13.863 -18.207 1.00 81.75 229 LYS A C 1
ATOM 1808 O O . LYS A 1 229 ? 16.660 14.188 -19.102 1.00 81.75 229 LYS A O 1
ATOM 1813 N N . ASN A 1 230 ? 15.260 12.692 -18.169 1.00 78.50 230 ASN A N 1
ATOM 1814 C CA . ASN A 1 230 ? 15.462 11.622 -19.143 1.00 78.50 230 ASN A CA 1
ATOM 1815 C C . ASN A 1 230 ? 14.998 12.027 -20.552 1.00 78.50 230 ASN A C 1
ATOM 1817 O O . ASN A 1 230 ? 15.688 11.742 -21.523 1.00 78.50 230 ASN A O 1
ATOM 1821 N N . ALA A 1 231 ? 13.915 12.803 -20.663 1.00 79.38 231 ALA A N 1
ATOM 1822 C CA . ALA A 1 231 ? 13.414 13.329 -21.936 1.00 79.38 231 ALA A CA 1
ATOM 1823 C C . ALA A 1 231 ? 14.362 14.317 -22.649 1.00 79.38 231 ALA A C 1
ATOM 1825 O O . ALA A 1 231 ? 14.125 14.651 -23.806 1.00 79.38 231 ALA A O 1
ATOM 1826 N N . ARG A 1 232 ? 15.416 14.816 -21.983 1.00 77.56 232 ARG A N 1
ATOM 1827 C CA . ARG A 1 232 ? 16.426 15.693 -22.608 1.00 77.56 232 ARG A CA 1
ATOM 1828 C C . ARG A 1 232 ? 17.465 14.926 -23.422 1.00 77.56 232 ARG A C 1
ATOM 1830 O O . ARG A 1 232 ? 18.182 15.547 -24.200 1.00 77.56 232 ARG A O 1
ATOM 1837 N N . TYR A 1 233 ? 17.578 13.618 -23.216 1.00 76.88 233 TYR A N 1
ATOM 1838 C CA . TYR A 1 233 ? 18.559 12.789 -23.897 1.00 76.88 233 TYR A CA 1
ATOM 1839 C C . TYR A 1 233 ? 17.888 12.053 -25.057 1.00 76.88 233 TYR A C 1
ATOM 1841 O O . TYR A 1 233 ? 16.902 11.345 -24.865 1.00 76.88 233 TYR A O 1
ATOM 1849 N N . THR A 1 234 ? 18.425 12.214 -26.265 1.00 76.06 234 THR A N 1
ATOM 1850 C CA . THR A 1 234 ? 18.000 11.426 -27.427 1.00 76.06 234 THR A CA 1
ATOM 1851 C C . THR A 1 234 ? 18.387 9.963 -27.218 1.00 76.06 234 THR A C 1
ATOM 1853 O O . THR A 1 234 ? 19.438 9.672 -26.645 1.00 76.06 234 THR A O 1
ATOM 1856 N N . GLU A 1 235 ? 17.572 9.034 -27.711 1.00 72.31 235 GLU A N 1
ATOM 1857 C CA . GLU A 1 235 ? 17.821 7.593 -27.586 1.00 72.31 235 GLU A CA 1
ATOM 1858 C C . GLU A 1 235 ? 19.203 7.183 -28.126 1.00 72.31 235 GLU A C 1
ATOM 1860 O O . GLU A 1 235 ? 19.900 6.390 -27.496 1.00 72.31 235 GLU A O 1
ATOM 1865 N N . GLU A 1 236 ? 19.658 7.811 -29.213 1.00 69.50 236 GLU A N 1
ATOM 1866 C CA . GLU A 1 236 ? 21.004 7.619 -29.770 1.00 69.50 236 GLU A CA 1
ATOM 1867 C C . GLU A 1 236 ? 22.119 8.023 -28.795 1.00 69.50 236 GLU A C 1
ATOM 1869 O O . GLU A 1 236 ? 23.125 7.329 -28.682 1.00 69.50 236 GLU A O 1
ATOM 1874 N N . HIS A 1 237 ? 21.932 9.105 -28.034 1.00 74.38 237 HIS A N 1
ATOM 1875 C CA . HIS A 1 237 ? 22.903 9.551 -27.034 1.00 74.38 237 HIS A CA 1
ATOM 1876 C C . HIS A 1 237 ? 22.986 8.582 -25.847 1.00 74.38 237 HIS A C 1
ATOM 1878 O O . HIS A 1 237 ? 24.064 8.353 -25.303 1.00 74.38 237 HIS A O 1
ATOM 1884 N N . ILE A 1 238 ? 21.855 7.989 -25.458 1.00 74.31 238 ILE A N 1
ATOM 1885 C CA . ILE A 1 238 ? 21.794 7.018 -24.359 1.00 74.31 238 ILE A CA 1
ATOM 1886 C C . ILE A 1 238 ? 22.429 5.690 -24.787 1.00 74.31 238 ILE A C 1
ATOM 1888 O O . ILE A 1 238 ? 23.258 5.150 -24.056 1.00 74.31 238 ILE A O 1
ATOM 1892 N N . ARG A 1 239 ? 22.101 5.198 -25.987 1.00 74.69 239 ARG A N 1
ATOM 1893 C CA . ARG A 1 239 ? 22.686 3.970 -26.553 1.00 74.69 239 ARG A CA 1
ATOM 1894 C C . ARG A 1 239 ? 24.166 4.123 -26.931 1.00 74.69 239 ARG A C 1
ATOM 1896 O O . ARG A 1 239 ? 24.875 3.129 -27.020 1.00 74.69 239 ARG A O 1
ATOM 1903 N N . ALA A 1 240 ? 24.657 5.352 -27.107 1.00 75.06 240 ALA A N 1
ATOM 1904 C CA . ALA A 1 240 ? 26.086 5.628 -27.265 1.00 75.06 240 ALA A CA 1
ATOM 1905 C C . ALA A 1 240 ? 26.871 5.537 -25.941 1.00 75.06 240 ALA A C 1
ATOM 1907 O O . ALA A 1 240 ? 28.075 5.292 -25.965 1.00 75.06 240 ALA A O 1
ATOM 1908 N N . GLN A 1 241 ? 26.218 5.747 -24.792 1.00 75.50 241 GLN A N 1
ATOM 1909 C CA . GLN A 1 241 ? 26.858 5.700 -23.468 1.00 75.50 241 GLN A CA 1
ATOM 1910 C C . GLN A 1 241 ? 26.710 4.350 -22.767 1.00 75.50 241 GLN A C 1
ATOM 1912 O O . GLN A 1 241 ? 27.577 3.974 -21.980 1.00 75.50 241 GLN A O 1
ATOM 1917 N N . TYR A 1 242 ? 25.621 3.634 -23.036 1.00 75.94 242 TYR A N 1
ATOM 1918 C CA . TYR A 1 242 ? 25.298 2.379 -22.374 1.00 75.94 242 TYR A CA 1
ATOM 1919 C C . TYR A 1 242 ? 24.987 1.301 -23.400 1.00 75.94 242 TYR A C 1
ATOM 1921 O O . TYR A 1 242 ? 24.255 1.528 -24.359 1.00 75.94 242 TYR A O 1
ATOM 1929 N N . THR A 1 243 ? 25.514 0.105 -23.156 1.00 79.62 243 THR A N 1
ATOM 1930 C CA . THR A 1 243 ? 25.139 -1.085 -23.929 1.00 79.62 243 THR A CA 1
ATOM 1931 C C . THR A 1 243 ? 23.717 -1.533 -23.582 1.00 79.62 243 THR A C 1
ATOM 1933 O O . THR A 1 243 ? 23.245 -1.307 -22.465 1.00 79.62 243 THR A O 1
ATOM 1936 N N . ASP A 1 244 ? 23.041 -2.222 -24.507 1.00 73.44 244 ASP A N 1
ATOM 1937 C CA . ASP A 1 244 ? 21.678 -2.734 -24.283 1.00 73.44 244 ASP A CA 1
ATOM 1938 C C . ASP A 1 244 ? 21.595 -3.646 -23.043 1.00 73.44 244 ASP A C 1
ATOM 1940 O O . ASP A 1 244 ? 20.637 -3.576 -22.276 1.00 73.44 244 ASP A O 1
ATOM 1944 N N . GLU A 1 245 ? 22.644 -4.431 -22.776 1.00 69.56 245 GLU A N 1
ATOM 1945 C CA . GLU A 1 245 ? 22.726 -5.308 -21.599 1.00 69.56 245 GLU A CA 1
ATOM 1946 C C . GLU A 1 245 ? 22.867 -4.516 -20.283 1.00 69.56 245 GLU A C 1
ATOM 1948 O O . GLU A 1 245 ? 22.283 -4.877 -19.260 1.00 69.56 245 GLU A O 1
ATOM 1953 N N . GLN A 1 246 ? 23.586 -3.387 -20.298 1.00 71.62 246 GLN A N 1
ATOM 1954 C CA . GLN A 1 246 ? 23.671 -2.481 -19.147 1.00 71.62 246 GLN A CA 1
ATOM 1955 C C . GLN A 1 246 ? 22.341 -1.768 -18.886 1.00 71.62 246 GLN A C 1
ATOM 1957 O O . GLN A 1 246 ? 21.939 -1.634 -17.730 1.00 71.62 246 GLN A O 1
ATOM 1962 N N . LEU A 1 247 ? 21.642 -1.338 -19.940 1.00 72.50 247 LEU A N 1
ATOM 1963 C CA . LEU A 1 247 ? 20.325 -0.704 -19.829 1.00 72.50 247 LEU A CA 1
ATOM 1964 C C . LEU A 1 247 ? 19.278 -1.675 -19.270 1.00 72.50 247 LEU A C 1
ATOM 1966 O O . LEU A 1 247 ? 18.462 -1.281 -18.435 1.00 72.50 247 LEU A O 1
ATOM 1970 N N . GLU A 1 248 ? 19.339 -2.946 -19.669 1.00 67.12 248 GLU A N 1
ATOM 1971 C CA . GLU A 1 248 ? 18.475 -4.006 -19.147 1.00 67.12 248 GLU A CA 1
ATOM 1972 C C . GLU A 1 248 ? 18.765 -4.302 -17.665 1.00 67.12 248 GLU A C 1
ATOM 1974 O O . GLU A 1 248 ? 17.836 -4.389 -16.858 1.00 67.12 248 GLU A O 1
ATOM 1979 N N . MET A 1 249 ? 20.043 -4.359 -17.264 1.00 68.06 249 MET A N 1
ATOM 1980 C CA . MET A 1 249 ? 20.433 -4.529 -15.857 1.00 68.06 249 MET A CA 1
ATOM 1981 C C . MET A 1 249 ? 19.997 -3.363 -14.958 1.00 68.06 249 MET A C 1
ATOM 1983 O O . MET A 1 249 ? 19.683 -3.580 -13.786 1.00 68.06 249 MET A O 1
ATOM 1987 N N . MET A 1 250 ? 19.950 -2.132 -15.480 1.00 69.00 250 MET A N 1
ATOM 1988 C CA . MET A 1 250 ? 19.475 -0.963 -14.725 1.00 69.00 250 MET A CA 1
ATOM 1989 C C . MET A 1 250 ? 17.962 -0.984 -14.459 1.00 69.00 250 MET A C 1
ATOM 1991 O O . MET A 1 250 ? 17.510 -0.342 -13.506 1.00 69.00 250 MET A O 1
ATOM 1995 N N . GLY A 1 251 ? 17.176 -1.706 -15.263 1.00 77.56 251 GLY A N 1
ATOM 1996 C CA . GLY A 1 251 ? 15.731 -1.843 -15.085 1.00 77.56 251 GLY A CA 1
ATOM 1997 C C . GLY A 1 251 ? 15.003 -0.494 -15.056 1.00 77.56 251 GLY A C 1
ATOM 1998 O O . GLY A 1 251 ? 15.045 0.273 -16.013 1.00 77.56 251 GLY A O 1
ATOM 1999 N N . ASP A 1 252 ? 14.340 -0.187 -13.938 1.00 72.06 252 ASP A N 1
ATOM 2000 C CA . ASP A 1 252 ? 13.584 1.056 -13.732 1.00 72.06 252 ASP A CA 1
ATOM 2001 C C . ASP A 1 252 ? 14.492 2.283 -13.599 1.00 72.06 252 ASP A C 1
ATOM 2003 O O . ASP A 1 252 ? 14.058 3.408 -13.830 1.00 72.06 252 ASP A O 1
ATOM 2007 N N . LYS A 1 253 ? 15.772 2.097 -13.267 1.00 75.38 253 LYS A N 1
ATOM 2008 C CA . LYS A 1 253 ? 16.755 3.190 -13.218 1.00 75.38 253 LYS A CA 1
ATOM 2009 C C . LYS A 1 253 ? 17.281 3.580 -14.601 1.00 75.38 253 LYS A C 1
ATOM 2011 O O . LYS A 1 253 ? 18.027 4.553 -14.697 1.00 75.38 253 LYS A O 1
ATOM 2016 N N . SER A 1 254 ? 16.923 2.834 -15.647 1.00 73.00 254 SER A N 1
ATOM 2017 C CA . SER A 1 254 ? 17.354 3.123 -17.012 1.00 73.00 254 SER A CA 1
ATOM 2018 C C . SER A 1 254 ? 16.874 4.515 -17.454 1.00 73.00 254 SER A C 1
ATOM 2020 O O . SER A 1 254 ? 15.702 4.841 -17.251 1.00 73.00 254 SER A O 1
ATOM 2022 N N . PRO A 1 255 ? 17.722 5.331 -18.108 1.00 71.88 255 PRO A N 1
ATOM 2023 C CA . PRO A 1 255 ? 17.305 6.606 -18.694 1.00 71.88 255 PRO A CA 1
ATOM 2024 C C . PRO A 1 255 ? 16.208 6.461 -19.761 1.00 71.88 255 PRO A C 1
ATOM 2026 O O . PRO A 1 255 ? 15.490 7.418 -20.029 1.00 71.88 255 PRO A O 1
ATOM 2029 N N . LEU A 1 256 ? 16.058 5.267 -20.349 1.00 72.00 256 LEU A N 1
ATOM 2030 C CA . LEU A 1 256 ? 14.982 4.948 -21.295 1.00 72.00 256 LEU A CA 1
ATOM 2031 C C . LEU A 1 256 ? 13.664 4.577 -20.599 1.00 72.00 256 LEU A C 1
ATOM 2033 O O . LEU A 1 256 ? 12.618 4.536 -21.245 1.00 72.00 256 LEU A O 1
ATOM 2037 N N . TYR A 1 257 ? 13.690 4.296 -19.292 1.00 74.12 257 TYR A N 1
ATOM 2038 C CA . TYR A 1 257 ? 12.485 3.972 -18.543 1.00 74.12 257 TYR A CA 1
ATOM 2039 C C . TYR A 1 257 ? 11.655 5.233 -18.308 1.00 74.12 257 TYR A C 1
ATOM 2041 O O . TYR A 1 257 ? 12.133 6.225 -17.749 1.00 74.12 257 TYR A O 1
ATOM 2049 N N . LYS A 1 258 ? 10.387 5.179 -18.717 1.00 75.81 258 LYS A N 1
ATOM 2050 C CA . LYS A 1 258 ? 9.418 6.247 -18.484 1.00 75.81 258 LYS A CA 1
ATOM 2051 C C . LYS A 1 258 ? 8.506 5.844 -17.334 1.00 75.81 258 LYS A C 1
ATOM 2053 O O . LYS A 1 258 ? 7.728 4.901 -17.459 1.00 75.81 258 LYS A O 1
ATOM 2058 N N . TYR A 1 259 ? 8.614 6.564 -16.225 1.00 79.31 259 TYR A N 1
ATOM 2059 C CA . TYR A 1 259 ? 7.768 6.342 -15.059 1.00 79.31 259 TYR A CA 1
ATOM 2060 C C . TYR A 1 259 ? 6.330 6.770 -15.353 1.00 79.31 259 TYR A C 1
ATOM 2062 O O . TYR A 1 259 ? 6.109 7.793 -16.010 1.00 79.31 259 TYR A O 1
ATOM 2070 N N . SER A 1 260 ? 5.364 5.996 -14.858 1.00 74.88 260 SER A N 1
ATOM 2071 C CA . SER A 1 260 ? 3.951 6.362 -14.911 1.00 74.88 260 SER A CA 1
ATOM 2072 C C . SER A 1 260 ? 3.658 7.327 -13.769 1.00 74.88 260 SER A C 1
ATOM 2074 O O . SER A 1 260 ? 3.865 6.982 -12.600 1.00 74.88 260 SER A O 1
ATOM 2076 N N . LEU A 1 261 ? 3.220 8.530 -14.137 1.00 70.62 261 LEU A N 1
ATOM 2077 C CA . LEU A 1 261 ? 2.694 9.541 -13.222 1.00 70.62 261 LEU A CA 1
ATOM 2078 C C . LEU A 1 261 ? 1.217 9.262 -12.963 1.00 70.62 261 LEU A C 1
ATOM 2080 O O . LEU A 1 261 ? 0.535 8.882 -13.945 1.00 70.62 261 LEU A O 1
#

Sequence (261 aa):
MDGIGGLEGWRWIFIIEGIVTVMMSVVCFFCLIDSPALSFRWLDADEIRFLELRQYARRMQGSHKSTERKNTIRWDVLWVVMTDWKIYLLMLINWSNAVPNYALKFSMPQIIHNMGYTSATAQLLTIPPYAVGALAAYAFSVFADRMYPILPGVSTWNVANLAGPQKRSIGIGWLICVGNIGGVIGSYIYIEDEAPKYPTGYGTSFAFASAGIVACMTLEFALWTINKKNARYTEEHIRAQYTDEQLEMMGDKSPLYKYSL